Protein AF-A0A7C0X4L2-F1 (afdb_monomer_lite)

Structure (mmCIF, N/CA/C/O backbone):
data_AF-A0A7C0X4L2-F1
#
_entry.id   AF-A0A7C0X4L2-F1
#
loop_
_atom_site.group_PDB
_atom_site.id
_atom_site.type_symbol
_atom_site.label_atom_id
_atom_site.label_alt_id
_atom_site.label_comp_id
_atom_site.label_asym_id
_atom_site.label_entity_id
_atom_site.label_seq_id
_atom_site.pdbx_PDB_ins_code
_atom_site.Cartn_x
_atom_site.Cartn_y
_atom_site.Cartn_z
_atom_site.occupancy
_atom_site.B_iso_or_equiv
_atom_site.auth_seq_id
_atom_site.auth_comp_id
_atom_site.auth_asym_id
_atom_site.auth_atom_id
_atom_site.pdbx_PDB_model_num
ATOM 1 N N . MET A 1 1 ? -6.624 -17.352 -19.874 1.00 39.72 1 MET A N 1
ATOM 2 C CA . MET A 1 1 ? -7.791 -17.000 -19.023 1.00 39.72 1 MET A CA 1
ATOM 3 C C . MET A 1 1 ? -7.583 -15.573 -18.518 1.00 39.72 1 MET A C 1
ATOM 5 O O . MET A 1 1 ? -6.538 -15.327 -17.936 1.00 39.72 1 MET A O 1
ATOM 9 N N . ASN A 1 2 ? -8.514 -14.646 -18.787 1.00 32.06 2 ASN A N 1
ATOM 10 C CA . ASN A 1 2 ? -8.348 -13.187 -18.618 1.00 32.06 2 ASN A CA 1
ATOM 11 C C . ASN A 1 2 ? -7.671 -12.815 -17.264 1.00 32.06 2 ASN A C 1
ATOM 13 O O . ASN A 1 2 ? -8.176 -13.264 -16.224 1.00 32.06 2 ASN A O 1
ATOM 17 N N . PRO A 1 3 ? -6.542 -12.073 -17.237 1.00 41.44 3 PRO A N 1
ATOM 18 C CA . PRO A 1 3 ? -5.845 -11.676 -16.001 1.00 41.44 3 PRO A CA 1
ATOM 19 C C . PRO A 1 3 ? -6.775 -10.971 -15.001 1.00 41.44 3 PRO A C 1
ATOM 21 O O . PRO A 1 3 ? -6.679 -11.208 -13.799 1.00 41.44 3 PRO A O 1
ATOM 24 N N . ALA A 1 4 ? -7.806 -10.282 -15.499 1.00 46.62 4 ALA A N 1
ATOM 25 C CA . ALA A 1 4 ? -8.866 -9.675 -14.696 1.00 46.62 4 ALA A CA 1
ATOM 26 C C . ALA A 1 4 ? -9.674 -10.661 -13.822 1.00 46.62 4 ALA A C 1
ATOM 28 O O . ALA A 1 4 ? -10.369 -10.241 -12.903 1.00 46.62 4 ALA A O 1
ATOM 29 N N . ARG A 1 5 ? -9.677 -11.976 -14.097 1.00 46.25 5 ARG A N 1
ATOM 30 C CA . ARG A 1 5 ? -10.345 -12.960 -13.212 1.00 46.25 5 ARG A CA 1
ATOM 31 C C . ARG A 1 5 ? -9.526 -13.293 -11.963 1.00 46.25 5 ARG A C 1
ATOM 33 O O . ARG A 1 5 ? -10.139 -13.577 -10.948 1.00 46.25 5 ARG A O 1
ATOM 40 N N . GLY A 1 6 ? -8.193 -13.272 -12.036 1.00 54.03 6 GLY A N 1
ATOM 41 C CA . GLY A 1 6 ? -7.340 -13.575 -10.878 1.00 54.03 6 GLY A CA 1
ATOM 42 C C . GLY A 1 6 ? -7.421 -12.474 -9.823 1.00 54.03 6 GLY A C 1
ATOM 43 O O . GLY A 1 6 ? -7.708 -12.758 -8.667 1.00 54.03 6 GLY A O 1
ATOM 44 N N . VAL A 1 7 ? -7.301 -11.221 -10.271 1.00 59.66 7 VAL A N 1
ATOM 45 C CA . VAL A 1 7 ? -7.422 -10.017 -9.431 1.00 59.66 7 VAL A CA 1
ATOM 46 C C . VAL A 1 7 ? -8.759 -9.989 -8.679 1.00 59.66 7 VAL A C 1
ATOM 48 O O . VAL A 1 7 ? -8.774 -9.865 -7.463 1.00 59.66 7 VAL A O 1
ATOM 51 N N . ARG A 1 8 ? -9.876 -10.253 -9.372 1.00 64.38 8 ARG A N 1
ATOM 52 C CA . ARG A 1 8 ? -11.216 -10.280 -8.754 1.00 64.38 8 ARG A CA 1
ATOM 53 C C . ARG A 1 8 ? -11.394 -11.341 -7.666 1.00 64.38 8 ARG A C 1
ATOM 55 O O . ARG A 1 8 ? -12.183 -11.132 -6.754 1.00 64.38 8 ARG A O 1
ATOM 62 N N . ILE A 1 9 ? -10.722 -12.489 -7.775 1.00 72.69 9 ILE A N 1
ATOM 63 C CA . ILE A 1 9 ? -10.813 -13.544 -6.754 1.00 72.69 9 ILE A CA 1
ATOM 64 C C . ILE A 1 9 ? -10.063 -13.110 -5.495 1.00 72.69 9 ILE A C 1
ATOM 66 O O . ILE A 1 9 ? -10.590 -13.275 -4.402 1.00 72.69 9 ILE A O 1
ATOM 70 N N . ILE A 1 10 ? -8.874 -12.523 -5.649 1.00 68.50 10 ILE A N 1
ATOM 71 C CA . ILE A 1 10 ? -8.078 -12.009 -4.527 1.00 68.50 10 ILE A CA 1
ATOM 72 C C . ILE A 1 10 ? -8.841 -10.882 -3.820 1.00 68.50 10 ILE A C 1
ATOM 74 O O . ILE A 1 10 ? -9.050 -10.951 -2.613 1.00 68.50 10 ILE A O 1
ATOM 78 N N . GLU A 1 11 ? -9.366 -9.914 -4.574 1.00 69.44 11 GLU A N 1
ATOM 79 C CA . GLU A 1 11 ? -10.202 -8.831 -4.035 1.00 69.44 11 GLU A CA 1
ATOM 80 C C . GLU A 1 11 ? -11.444 -9.365 -3.300 1.00 69.44 11 GLU A C 1
ATOM 82 O O . GLU A 1 11 ? -11.809 -8.858 -2.241 1.00 69.44 11 GLU A O 1
ATOM 87 N N . PHE A 1 12 ? -12.079 -10.420 -3.823 1.00 78.38 12 PHE A N 1
ATOM 88 C CA . PHE A 1 12 ? -13.222 -11.062 -3.171 1.00 78.38 12 PHE A CA 1
ATOM 89 C C . PHE A 1 12 ? -12.837 -11.767 -1.864 1.00 78.38 12 PHE A C 1
ATOM 91 O O . PHE A 1 12 ? -13.580 -11.686 -0.885 1.00 78.38 12 PHE A O 1
ATOM 98 N N . VAL A 1 13 ? -11.685 -12.442 -1.827 1.00 77.56 13 VAL A N 1
ATOM 99 C CA . VAL A 1 13 ? -11.173 -13.082 -0.606 1.00 77.56 13 VAL A CA 1
ATOM 100 C C . VAL A 1 13 ? -10.874 -12.027 0.458 1.00 77.56 13 VAL A C 1
ATOM 102 O O . VAL A 1 13 ? -11.359 -12.181 1.579 1.00 77.56 13 VAL A O 1
ATOM 105 N N . HIS A 1 14 ? -10.190 -10.932 0.105 1.00 73.38 14 HIS A N 1
ATOM 106 C CA . HIS A 1 14 ? -9.964 -9.801 1.015 1.00 73.38 14 HIS A CA 1
ATOM 107 C C . HIS A 1 14 ? -11.285 -9.240 1.546 1.00 73.38 14 HIS A C 1
ATOM 109 O O . HIS A 1 14 ? -11.470 -9.133 2.759 1.00 73.38 14 HIS A O 1
ATOM 115 N N . LEU A 1 15 ? -12.247 -8.966 0.656 1.00 83.38 15 LEU A N 1
ATOM 116 C CA . LEU A 1 15 ? -13.572 -8.474 1.031 1.00 83.38 15 LEU A CA 1
ATOM 117 C C . LEU A 1 15 ? -14.252 -9.400 2.048 1.00 83.38 15 LEU A C 1
ATOM 119 O O . LEU A 1 15 ? -14.734 -8.939 3.083 1.00 83.38 15 LEU A O 1
ATOM 123 N N . PHE A 1 16 ? -14.296 -10.703 1.770 1.00 87.94 16 PHE A N 1
ATOM 124 C CA . PHE A 1 16 ? -14.975 -11.674 2.623 1.00 87.94 16 PHE A CA 1
ATOM 125 C C . PHE A 1 16 ? -14.271 -11.852 3.974 1.00 87.94 16 PHE A C 1
ATOM 127 O O . PHE A 1 16 ? -14.910 -11.767 5.026 1.00 87.94 16 PHE A O 1
ATOM 134 N N . GLN A 1 17 ? -12.953 -12.057 3.954 1.00 88.12 17 GLN A N 1
ATOM 135 C CA . GLN A 1 17 ? -12.145 -12.292 5.146 1.00 88.12 17 GLN A CA 1
ATOM 136 C C . GLN A 1 17 ? -12.178 -11.085 6.086 1.00 88.12 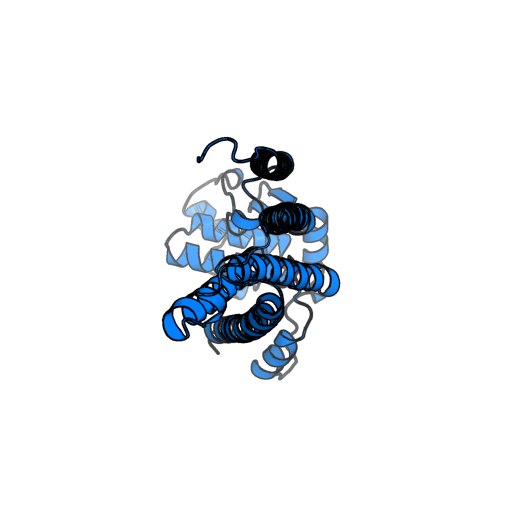17 GLN A C 1
ATOM 138 O O . GLN A 1 17 ? -12.509 -11.236 7.264 1.00 88.12 17 GLN A O 1
ATOM 143 N N . PHE A 1 18 ? -11.913 -9.879 5.577 1.00 89.69 18 PHE A N 1
ATOM 144 C CA . PHE A 1 18 ? -11.910 -8.677 6.409 1.00 89.69 18 PHE A CA 1
ATOM 145 C C . PHE A 1 18 ? -13.303 -8.303 6.898 1.00 89.69 18 PHE A C 1
ATOM 147 O O . PHE A 1 18 ? -13.428 -7.822 8.024 1.00 89.69 18 PHE A O 1
ATOM 154 N N . THR A 1 19 ? -14.361 -8.596 6.137 1.00 92.06 19 THR A N 1
ATOM 155 C CA . THR A 1 19 ? -15.735 -8.462 6.642 1.00 92.06 19 THR A CA 1
ATOM 156 C C . THR A 1 19 ? -15.952 -9.372 7.850 1.00 92.06 19 THR A C 1
ATOM 158 O O . THR A 1 19 ? -16.370 -8.896 8.905 1.00 92.06 19 THR A O 1
ATOM 161 N N . LEU A 1 20 ? -15.625 -10.665 7.741 1.00 94.06 20 LEU A N 1
ATOM 162 C CA . LEU A 1 20 ? -15.833 -11.627 8.825 1.00 94.06 20 LEU A CA 1
ATOM 163 C C . LEU A 1 20 ? -15.038 -11.254 10.084 1.00 94.06 20 LEU A C 1
ATOM 165 O O . LEU A 1 20 ? -15.598 -11.231 11.181 1.00 94.06 20 LEU A O 1
ATOM 169 N N . ILE A 1 21 ? -13.757 -10.909 9.928 1.00 94.31 21 ILE A N 1
ATOM 170 C CA . ILE A 1 21 ? -12.906 -10.490 11.049 1.00 94.31 21 ILE A CA 1
ATOM 171 C C . ILE A 1 21 ? -13.455 -9.203 11.675 1.00 94.31 21 ILE A C 1
ATOM 173 O O . ILE A 1 21 ? -13.559 -9.126 12.897 1.00 94.31 21 ILE A O 1
ATOM 177 N N . THR A 1 22 ? -13.902 -8.234 10.868 1.00 95.19 22 THR A N 1
ATOM 178 C CA . THR A 1 22 ? -14.515 -6.995 11.375 1.00 95.19 22 THR A CA 1
ATOM 179 C C . THR A 1 22 ? -15.738 -7.283 12.243 1.00 95.19 22 THR A C 1
ATOM 181 O O . THR A 1 22 ? -15.896 -6.672 13.299 1.00 95.19 22 THR A O 1
ATOM 184 N N . LEU A 1 23 ? -16.590 -8.236 11.851 1.00 93.81 23 LEU A N 1
ATOM 185 C CA . LEU A 1 23 ? -17.755 -8.633 12.647 1.00 93.81 23 LEU A CA 1
ATOM 186 C C . LEU A 1 23 ? -17.351 -9.275 13.981 1.00 93.81 23 LEU A C 1
ATOM 188 O O . LEU A 1 23 ? -17.951 -8.973 15.015 1.00 93.81 23 LEU A O 1
ATOM 192 N N . VAL A 1 24 ? -16.322 -10.128 13.976 1.00 94.88 24 VAL A N 1
ATOM 193 C CA . VAL A 1 24 ? -15.780 -10.751 15.195 1.00 94.88 24 VAL A CA 1
ATOM 194 C C . VAL A 1 24 ? -15.178 -9.696 16.123 1.00 94.88 24 VAL A C 1
ATOM 196 O O . VAL A 1 24 ? -15.496 -9.680 17.313 1.00 94.88 24 VAL A O 1
ATOM 199 N N . VAL A 1 25 ? -14.373 -8.775 15.586 1.00 95.06 25 VAL A N 1
ATOM 200 C CA . VAL A 1 25 ? -13.781 -7.663 16.342 1.00 95.06 25 VAL A CA 1
ATOM 201 C C . VAL A 1 25 ? -14.873 -6.776 16.921 1.00 95.06 25 VAL A C 1
ATOM 203 O O . VAL A 1 25 ? -14.858 -6.514 18.122 1.00 95.06 25 VAL A O 1
ATOM 206 N N . LEU A 1 26 ? -15.874 -6.388 16.125 1.00 93.69 26 LEU A N 1
ATOM 207 C CA . LEU A 1 26 ? -17.003 -5.603 16.616 1.00 93.69 26 LEU A CA 1
ATOM 208 C C . LEU A 1 26 ? -17.734 -6.330 17.737 1.00 93.69 26 LEU A C 1
ATOM 210 O O . LEU A 1 26 ? -18.057 -5.712 18.751 1.00 93.69 26 LEU A O 1
ATOM 214 N N . LYS A 1 27 ? -17.987 -7.634 17.592 1.00 91.88 27 LYS A N 1
ATOM 215 C CA . LYS A 1 27 ? -18.647 -8.427 18.629 1.00 91.88 27 LYS A CA 1
ATOM 216 C C . LYS A 1 27 ? -17.825 -8.458 19.915 1.00 91.88 27 LYS A C 1
ATOM 218 O O . LYS A 1 27 ? -18.403 -8.242 20.980 1.00 91.88 27 LYS A O 1
ATOM 223 N N . ALA A 1 28 ? -16.516 -8.686 19.813 1.00 92.81 28 ALA A N 1
ATOM 224 C CA . ALA A 1 28 ? -15.593 -8.716 20.942 1.00 92.81 28 ALA A CA 1
ATOM 225 C C . ALA A 1 28 ? -15.508 -7.351 21.636 1.00 92.81 28 ALA A C 1
ATOM 227 O O . ALA A 1 28 ? -15.779 -7.256 22.830 1.00 92.81 28 ALA A O 1
ATOM 228 N N . VAL A 1 29 ? -15.248 -6.273 20.895 1.00 91.81 29 VAL A N 1
ATOM 229 C CA . VAL A 1 29 ? -15.187 -4.901 21.423 1.00 91.81 29 VAL A CA 1
ATOM 230 C C . VAL A 1 29 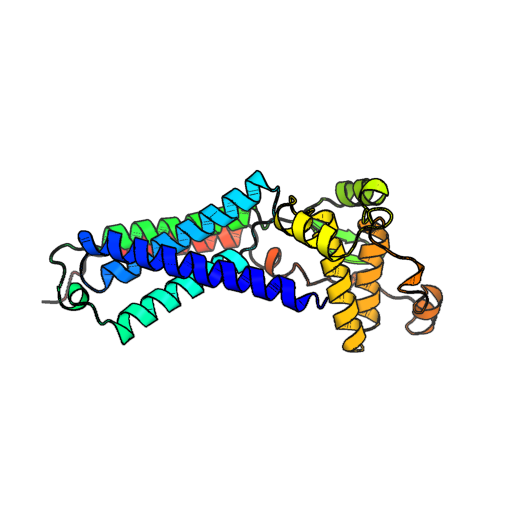? -16.519 -4.496 22.055 1.00 91.81 29 VAL A C 1
ATOM 232 O O . VAL A 1 29 ? -16.538 -3.918 23.141 1.00 91.81 29 VAL A O 1
ATOM 235 N N . SER A 1 30 ? -17.640 -4.867 21.432 1.00 89.38 30 SER A N 1
ATOM 236 C CA . SER A 1 30 ? -18.986 -4.555 21.924 1.00 89.38 30 SER A CA 1
ATOM 237 C C . SER A 1 30 ? -19.353 -5.262 23.230 1.00 89.38 30 SER A C 1
ATOM 239 O O . SER A 1 30 ? -20.387 -4.935 23.820 1.00 89.38 30 SER A O 1
ATOM 241 N N . THR A 1 31 ? -18.567 -6.239 23.701 1.00 87.31 31 THR A N 1
A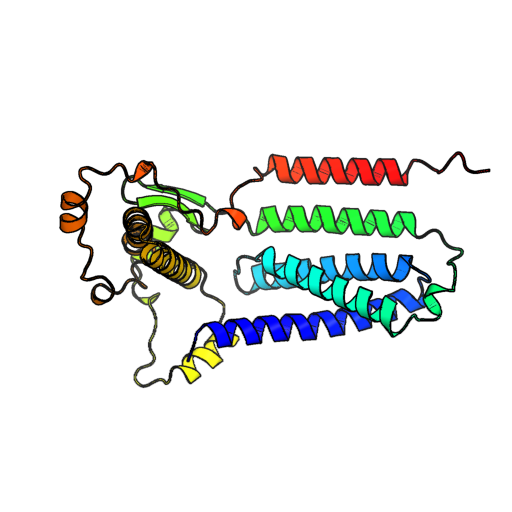TOM 242 C CA . THR A 1 31 ? -18.778 -6.841 25.028 1.00 87.31 31 THR A CA 1
ATOM 243 C C . THR A 1 31 ? -18.481 -5.832 26.137 1.00 87.31 31 THR A C 1
ATOM 245 O O . THR A 1 31 ? -19.343 -5.626 26.995 1.00 87.31 31 THR A O 1
ATOM 248 N N . SER A 1 32 ? -17.353 -5.125 26.031 1.00 86.19 32 SER A N 1
ATOM 249 C CA . SER A 1 32 ? -16.842 -4.186 27.040 1.00 86.19 32 SER A CA 1
ATOM 250 C C . SER A 1 32 ? -17.133 -2.717 26.719 1.00 86.19 32 SER A C 1
ATOM 252 O O . SER A 1 32 ? -17.384 -1.924 27.623 1.00 86.19 32 SER A O 1
ATOM 254 N N . ILE A 1 33 ? -17.135 -2.335 25.440 1.00 87.25 33 ILE A N 1
ATOM 255 C CA . ILE A 1 33 ? -17.349 -0.955 24.985 1.00 87.25 33 ILE A CA 1
ATOM 256 C C . ILE A 1 33 ? -18.739 -0.861 24.358 1.00 87.25 33 ILE A C 1
ATOM 258 O O . ILE A 1 33 ? -19.064 -1.604 23.438 1.00 87.25 33 ILE A O 1
ATOM 262 N N . LYS A 1 34 ? -19.585 0.048 24.849 1.00 85.19 34 LYS A N 1
ATOM 263 C CA . LYS A 1 34 ? -20.950 0.257 24.332 1.00 85.19 34 LYS A CA 1
ATOM 264 C C . LYS A 1 34 ? -21.052 1.549 23.522 1.00 85.19 34 LYS A C 1
ATOM 266 O O . LYS A 1 34 ? -20.199 2.433 23.621 1.00 85.19 34 LYS A O 1
ATOM 271 N N . GLY A 1 35 ? -22.113 1.662 22.733 1.00 84.56 35 GLY A N 1
ATOM 272 C CA . GLY A 1 35 ? -22.409 2.841 21.933 1.00 84.56 35 GLY A CA 1
ATOM 273 C C . GLY A 1 35 ? -21.495 3.009 20.711 1.00 84.56 35 GLY A C 1
ATOM 274 O O . GLY A 1 35 ? -20.799 2.069 20.311 1.00 84.56 35 GLY A O 1
ATOM 275 N N . PRO A 1 36 ? -21.463 4.218 20.121 1.00 85.06 36 PRO A N 1
ATOM 276 C CA . PRO A 1 36 ? -20.670 4.528 18.926 1.00 85.06 36 PRO A CA 1
ATOM 277 C C . PRO A 1 36 ? -19.161 4.291 19.085 1.00 85.06 36 PRO A C 1
ATOM 279 O O . PRO A 1 36 ? -18.479 3.978 18.112 1.00 85.06 36 PRO A O 1
ATOM 282 N N . SER A 1 37 ? -18.632 4.380 20.311 1.00 89.00 37 SER A N 1
ATOM 283 C CA . SER A 1 37 ? -17.214 4.126 20.592 1.00 89.00 37 SER A CA 1
ATOM 284 C C . SER A 1 37 ? -16.782 2.710 20.212 1.00 89.00 37 SER A C 1
ATOM 286 O O . SER A 1 37 ? -15.645 2.522 19.791 1.00 89.00 37 SER A O 1
ATOM 288 N N . SER A 1 38 ? -17.685 1.725 20.298 1.00 91.19 38 SER A N 1
ATOM 289 C CA . SER A 1 38 ? -17.388 0.344 19.897 1.00 91.19 38 SER A CA 1
ATOM 290 C C . SER A 1 38 ? -17.055 0.228 18.408 1.00 91.19 38 SER A C 1
ATOM 292 O O . SER A 1 38 ? -16.127 -0.489 18.046 1.00 91.19 38 SER A O 1
ATOM 294 N N . TYR A 1 39 ? -17.734 0.996 17.553 1.00 91.69 39 TYR A N 1
ATOM 295 C CA . TYR A 1 39 ? -17.496 1.024 16.110 1.00 91.69 39 TYR A CA 1
ATOM 296 C C . TYR A 1 39 ? -16.162 1.690 15.788 1.00 91.69 39 TYR A C 1
ATOM 298 O O . TYR A 1 39 ? -15.374 1.137 15.029 1.00 91.69 39 TYR A O 1
ATOM 306 N N . MET A 1 40 ? -15.878 2.836 16.414 1.00 92.31 40 MET A N 1
ATOM 307 C CA . MET A 1 40 ? -14.614 3.547 16.208 1.00 92.31 40 MET A CA 1
ATOM 308 C C . MET A 1 40 ? -13.412 2.703 16.650 1.00 92.31 40 MET A C 1
ATOM 310 O O . MET A 1 40 ? -12.447 2.564 15.906 1.00 92.31 40 MET A O 1
ATOM 314 N N . VAL A 1 41 ? -13.481 2.090 17.837 1.00 93.50 41 VAL A N 1
ATOM 315 C CA . VAL A 1 41 ? -12.417 1.201 18.325 1.00 93.50 41 VAL A CA 1
ATOM 316 C C . VAL A 1 41 ? -12.254 -0.007 17.402 1.00 93.50 41 VAL A C 1
ATOM 318 O O . VAL A 1 41 ? -11.129 -0.335 17.041 1.00 93.50 41 VAL A O 1
ATOM 321 N N . SER A 1 42 ? -13.354 -0.628 16.965 1.00 95.12 42 SER A N 1
ATOM 322 C CA . SER A 1 42 ? -13.296 -1.771 16.041 1.00 95.12 42 SER A CA 1
ATOM 323 C C . SER A 1 42 ? -12.655 -1.396 14.709 1.00 95.12 42 SER A C 1
ATOM 325 O O . SER A 1 42 ? -11.824 -2.143 14.206 1.00 95.12 42 SER A O 1
ATOM 327 N N . PHE A 1 43 ? -12.983 -0.223 14.165 1.00 95.62 43 PHE A N 1
ATOM 328 C CA . PHE A 1 43 ? -12.372 0.288 12.943 1.00 95.62 43 PHE A CA 1
ATOM 329 C C . PHE A 1 43 ? -10.859 0.493 13.097 1.00 95.62 43 PHE A C 1
ATOM 331 O O . PHE A 1 43 ? -10.089 0.009 12.272 1.00 95.62 43 PHE A O 1
ATOM 338 N N . LEU A 1 44 ? -10.424 1.160 14.172 1.00 95.19 44 LEU A N 1
ATOM 339 C CA . LEU A 1 44 ? -9.000 1.403 14.430 1.00 95.19 44 LEU A CA 1
ATOM 340 C C . LEU A 1 44 ? -8.226 0.094 14.629 1.00 95.19 44 LEU A C 1
ATOM 342 O O . LEU A 1 44 ? -7.126 -0.054 14.104 1.00 95.19 44 LEU A O 1
ATOM 346 N N . VAL A 1 45 ? -8.810 -0.878 15.337 1.00 95.56 45 VAL A N 1
ATOM 347 C CA . VAL A 1 45 ? -8.225 -2.219 15.484 1.00 95.56 45 VAL A CA 1
ATOM 348 C C . VAL A 1 45 ? -8.118 -2.915 14.129 1.00 95.56 45 VAL A C 1
ATOM 350 O O . VAL A 1 45 ? -7.060 -3.450 13.818 1.00 95.56 45 VAL A O 1
ATOM 353 N N . MET A 1 46 ? -9.161 -2.872 13.297 1.00 95.50 46 MET A N 1
ATOM 354 C CA . MET A 1 46 ? -9.120 -3.479 11.962 1.00 95.50 46 MET A CA 1
ATOM 355 C C . MET A 1 46 ? -8.076 -2.835 11.050 1.00 95.50 46 MET A C 1
ATOM 357 O O . MET A 1 46 ? -7.418 -3.544 10.295 1.00 95.50 46 MET A O 1
ATOM 361 N N . TRP A 1 47 ? -7.860 -1.523 11.158 1.00 94.06 47 TRP A N 1
ATOM 362 C CA . TRP A 1 47 ? -6.773 -0.853 10.445 1.00 94.06 47 TRP A CA 1
ATOM 363 C C . TRP A 1 47 ? -5.404 -1.390 10.879 1.00 94.06 47 TRP A C 1
ATOM 365 O O . TRP A 1 47 ? -4.554 -1.676 10.038 1.00 94.06 47 TRP A O 1
ATOM 375 N N . LEU A 1 48 ? -5.183 -1.562 12.187 1.00 93.88 48 LEU A N 1
ATOM 376 C CA . LEU A 1 48 ? -3.944 -2.147 12.711 1.00 93.88 48 LEU A CA 1
ATOM 377 C C . LEU A 1 48 ? -3.763 -3.604 12.276 1.00 93.88 48 LEU A C 1
ATOM 379 O O . LEU A 1 48 ? -2.641 -4.002 11.980 1.00 93.88 48 LEU A O 1
ATOM 383 N N . VAL A 1 49 ? -4.848 -4.381 12.209 1.00 93.19 49 VAL A N 1
ATOM 384 C CA . VAL A 1 49 ? -4.824 -5.754 11.688 1.00 93.19 49 VAL A CA 1
ATOM 385 C C . VAL A 1 49 ? -4.423 -5.763 10.213 1.00 93.19 49 VAL A C 1
ATOM 387 O O . VAL A 1 49 ? -3.531 -6.524 9.864 1.00 93.19 49 VAL A O 1
ATOM 390 N N . GLY A 1 50 ? -4.997 -4.892 9.375 1.00 90.50 50 GLY A N 1
ATOM 391 C CA . GLY A 1 50 ? -4.613 -4.774 7.960 1.00 90.50 50 GLY A CA 1
ATOM 392 C C . GLY A 1 50 ? -3.156 -4.336 7.773 1.00 90.50 50 GLY A C 1
ATOM 393 O O . GLY A 1 50 ? -2.421 -4.932 6.995 1.00 90.50 50 GLY A O 1
ATOM 394 N N . LEU A 1 51 ? -2.688 -3.354 8.558 1.00 89.44 51 LEU A N 1
ATOM 395 C CA . LEU A 1 51 ? -1.268 -2.974 8.585 1.00 89.44 51 LEU A CA 1
ATOM 396 C C . LEU A 1 51 ? -0.368 -4.146 8.988 1.00 89.44 51 LEU A C 1
ATOM 398 O O . LEU A 1 51 ? 0.699 -4.325 8.410 1.00 89.44 51 LEU A O 1
ATOM 402 N N . GLY A 1 52 ? -0.771 -4.902 10.010 1.00 89.25 52 GLY A N 1
ATOM 403 C CA . GLY A 1 52 ? -0.019 -6.041 10.521 1.00 89.25 52 GLY A CA 1
ATOM 404 C C . GLY A 1 52 ? 0.051 -7.183 9.516 1.00 89.25 52 GLY A C 1
ATOM 405 O O . GLY A 1 52 ? 1.138 -7.704 9.286 1.00 89.25 52 GLY A O 1
ATOM 406 N N . ASP A 1 53 ? -1.075 -7.536 8.897 1.00 86.88 53 ASP A N 1
ATOM 407 C CA . ASP A 1 53 ? -1.145 -8.580 7.875 1.00 86.88 53 ASP A CA 1
ATOM 408 C C . ASP A 1 53 ? -0.243 -8.231 6.689 1.00 86.88 53 ASP A C 1
ATOM 410 O O . ASP A 1 53 ? 0.666 -8.992 6.360 1.00 86.88 53 ASP A O 1
ATOM 414 N N . GLU A 1 54 ? -0.376 -7.019 6.144 1.00 83.62 54 GLU A N 1
ATOM 415 C CA . GLU A 1 54 ? 0.446 -6.583 5.017 1.00 83.62 54 GLU A CA 1
ATOM 416 C C . GLU A 1 54 ? 1.929 -6.434 5.400 1.00 83.62 54 GLU A C 1
ATOM 418 O O . GLU A 1 54 ? 2.813 -6.737 4.602 1.00 83.62 54 GLU A O 1
ATOM 423 N N . ALA A 1 55 ? 2.248 -6.020 6.633 1.00 83.38 55 ALA A N 1
ATOM 424 C CA . ALA A 1 55 ? 3.632 -5.975 7.108 1.00 83.38 55 ALA A CA 1
ATOM 425 C C . ALA A 1 55 ? 4.235 -7.379 7.231 1.00 83.38 55 ALA A C 1
ATOM 427 O O . ALA A 1 55 ? 5.384 -7.590 6.845 1.00 83.38 55 ALA A O 1
ATOM 428 N N . VAL A 1 56 ? 3.475 -8.347 7.752 1.00 82.75 56 VAL A N 1
ATOM 429 C CA . VAL A 1 56 ? 3.900 -9.748 7.859 1.00 82.75 56 VAL A CA 1
ATOM 430 C C . VAL A 1 56 ? 4.092 -10.346 6.470 1.00 82.75 56 VAL A C 1
ATOM 432 O O . VAL A 1 56 ? 5.128 -10.965 6.226 1.00 82.75 56 VAL A O 1
ATOM 435 N N . GLN A 1 57 ? 3.164 -10.106 5.541 1.00 73.00 57 GLN A N 1
ATOM 436 C CA . GLN A 1 57 ? 3.328 -10.483 4.137 1.00 73.00 57 GLN A CA 1
ATOM 437 C C . GLN A 1 57 ? 4.575 -9.821 3.533 1.00 73.00 57 GLN A C 1
ATOM 439 O O . GLN A 1 57 ? 5.394 -10.497 2.907 1.00 73.00 57 GLN A O 1
ATOM 444 N N . GLY A 1 58 ? 4.786 -8.532 3.807 1.00 69.62 58 GLY A N 1
ATOM 445 C CA . GLY A 1 58 ? 5.971 -7.775 3.419 1.00 69.62 58 GLY A CA 1
ATOM 446 C C . GLY A 1 58 ? 7.279 -8.410 3.893 1.00 69.62 58 GLY A C 1
ATOM 447 O O . GLY A 1 58 ? 8.205 -8.611 3.107 1.00 69.62 58 GLY A O 1
ATOM 448 N N . TYR A 1 59 ? 7.357 -8.787 5.170 1.00 71.00 59 TYR A N 1
ATOM 449 C CA . TYR A 1 59 ? 8.554 -9.394 5.754 1.00 71.00 59 TYR A CA 1
ATOM 450 C C . TYR A 1 59 ? 8.775 -10.845 5.310 1.00 71.00 59 TYR A C 1
ATOM 452 O O . TYR A 1 59 ? 9.896 -11.203 4.944 1.00 71.00 59 TYR A O 1
ATOM 460 N N . ILE A 1 60 ? 7.737 -11.686 5.347 1.00 66.25 60 ILE A N 1
ATOM 461 C CA . ILE A 1 60 ? 7.854 -13.129 5.086 1.00 66.25 60 ILE A CA 1
ATOM 462 C C . ILE A 1 60 ? 8.031 -13.401 3.594 1.00 66.25 60 ILE A C 1
ATOM 464 O O . ILE A 1 60 ? 8.923 -14.158 3.211 1.00 66.25 60 ILE A O 1
ATOM 468 N N . ALA A 1 61 ? 7.220 -12.774 2.743 1.00 58.12 61 ALA A N 1
ATOM 469 C CA . ALA A 1 61 ? 7.271 -13.005 1.304 1.00 58.12 61 ALA A CA 1
ATOM 470 C C . ALA A 1 61 ? 8.284 -12.094 0.587 1.00 58.12 61 ALA A C 1
ATOM 472 O O . ALA A 1 61 ? 8.385 -12.151 -0.634 1.00 58.12 61 ALA A O 1
ATOM 473 N N . ARG A 1 62 ? 9.048 -11.265 1.328 1.00 56.25 62 ARG A N 1
ATOM 474 C CA . ARG A 1 62 ? 9.850 -10.154 0.774 1.00 56.25 62 ARG A CA 1
ATOM 475 C C . ARG A 1 62 ? 9.008 -9.288 -0.170 1.00 56.25 62 ARG A C 1
ATOM 477 O O . ARG A 1 62 ? 9.484 -8.870 -1.226 1.00 56.25 62 ARG A O 1
ATOM 484 N N . ARG A 1 63 ? 7.753 -9.061 0.239 1.00 59.91 63 ARG A N 1
ATOM 485 C CA . ARG A 1 63 ? 6.737 -8.322 -0.501 1.00 59.91 63 ARG A CA 1
ATOM 486 C C . ARG A 1 63 ? 6.911 -6.822 -0.322 1.00 59.91 63 ARG A C 1
ATOM 488 O O . ARG A 1 63 ? 7.257 -6.366 0.767 1.00 59.91 63 ARG A O 1
ATOM 495 N N . VAL A 1 64 ? 6.638 -6.032 -1.358 1.00 56.78 64 VAL A N 1
ATOM 496 C CA . VAL A 1 64 ? 6.248 -4.637 -1.112 1.00 56.78 64 VAL A CA 1
ATOM 497 C C . VAL A 1 64 ? 4.886 -4.711 -0.502 1.00 56.78 64 VAL A C 1
ATOM 499 O O . VAL A 1 64 ? 3.927 -5.007 -1.210 1.00 56.78 64 VAL A O 1
ATOM 502 N N . GLY A 1 65 ? 4.824 -4.459 0.800 1.00 58.03 65 GLY A N 1
ATOM 503 C CA . GLY A 1 65 ? 3.545 -4.192 1.413 1.00 58.03 65 GLY A CA 1
ATOM 504 C C . GLY A 1 65 ? 2.883 -3.072 0.612 1.00 58.03 65 GLY A C 1
ATOM 505 O O . GLY A 1 65 ? 3.474 -2.001 0.523 1.00 58.03 65 GLY A O 1
ATOM 506 N N . GLU A 1 66 ? 1.744 -3.299 -0.038 1.00 67.88 66 GLU A N 1
ATOM 507 C CA . GLU A 1 66 ? 1.087 -2.290 -0.865 1.00 67.88 66 GLU A CA 1
ATOM 508 C C . GLU A 1 66 ? 0.113 -1.507 0.021 1.00 67.88 66 GLU A C 1
ATOM 510 O O . GLU A 1 66 ? -0.867 -2.047 0.525 1.00 67.88 66 GLU A O 1
ATOM 515 N N . ILE A 1 67 ? 0.328 -0.197 0.209 1.00 73.38 67 ILE A N 1
ATOM 516 C CA . ILE A 1 67 ? -0.573 0.622 1.049 1.00 73.38 67 ILE A CA 1
ATOM 517 C C . ILE A 1 67 ? -2.016 0.614 0.522 1.00 73.38 67 ILE A C 1
ATOM 519 O O . ILE A 1 67 ? -2.966 0.868 1.264 1.00 73.38 67 ILE A O 1
ATOM 523 N N . ARG A 1 68 ? -2.195 0.307 -0.769 1.00 71.81 68 ARG A N 1
ATOM 524 C CA . ARG A 1 68 ? -3.506 0.099 -1.380 1.00 71.81 68 ARG A CA 1
ATOM 525 C C . ARG A 1 68 ? -4.258 -1.062 -0.732 1.00 71.81 68 ARG A C 1
ATOM 527 O O . ARG A 1 68 ? -5.473 -0.942 -0.591 1.00 71.81 68 ARG A O 1
ATOM 534 N N . ASP A 1 69 ? -3.570 -2.124 -0.337 1.00 75.25 69 ASP A N 1
ATOM 535 C CA . ASP A 1 69 ? -4.186 -3.327 0.221 1.00 75.25 69 ASP A CA 1
ATOM 536 C C . ASP A 1 69 ? -4.654 -3.022 1.651 1.00 75.25 69 ASP A C 1
ATOM 538 O O . ASP A 1 69 ? -5.851 -3.099 1.920 1.00 75.25 69 ASP A O 1
ATOM 542 N N . VAL A 1 70 ? -3.793 -2.414 2.480 1.00 83.75 70 VAL A N 1
ATOM 543 C CA . VAL A 1 70 ? -4.169 -1.864 3.804 1.00 83.75 70 VAL A CA 1
ATOM 544 C C . VAL A 1 70 ? -5.362 -0.901 3.708 1.00 83.75 70 VAL A C 1
ATOM 546 O O . VAL A 1 70 ? -6.287 -0.937 4.522 1.00 83.75 70 VAL A O 1
ATOM 549 N N . ARG A 1 71 ? -5.370 -0.016 2.700 1.00 83.25 71 ARG A N 1
ATOM 550 C CA . ARG A 1 71 ? -6.491 0.906 2.457 1.00 83.25 71 ARG A CA 1
ATOM 551 C C . ARG A 1 71 ? -7.767 0.151 2.088 1.00 83.25 71 ARG A C 1
ATOM 553 O O . ARG A 1 71 ? -8.846 0.552 2.514 1.00 83.25 71 ARG A O 1
ATOM 560 N N . THR A 1 72 ? -7.657 -0.891 1.273 1.00 81.00 72 THR A N 1
ATOM 561 C CA . THR A 1 72 ? -8.796 -1.715 0.856 1.00 81.00 72 THR A CA 1
ATOM 562 C C . THR A 1 72 ? -9.386 -2.429 2.064 1.00 81.00 72 THR A C 1
ATOM 564 O O . THR A 1 72 ? -10.589 -2.322 2.289 1.00 81.00 72 THR A O 1
ATOM 567 N N . ASP A 1 73 ? -8.549 -3.023 2.909 1.00 87.56 73 ASP A N 1
ATOM 568 C CA . ASP A 1 73 ? -8.957 -3.672 4.155 1.00 87.56 73 ASP A CA 1
ATOM 569 C C . ASP A 1 73 ? -9.669 -2.697 5.105 1.00 87.56 73 ASP A C 1
ATOM 571 O O . ASP A 1 73 ? -10.733 -3.003 5.650 1.00 87.56 73 ASP A O 1
ATOM 575 N N . ALA A 1 74 ? -9.141 -1.475 5.248 1.00 88.81 74 ALA A N 1
ATOM 576 C CA . ALA A 1 74 ? -9.776 -0.424 6.039 1.00 88.81 74 ALA A CA 1
ATOM 577 C C . ALA A 1 74 ? -11.143 -0.003 5.466 1.00 88.81 74 ALA A C 1
ATOM 579 O O . ALA A 1 74 ? -12.103 0.169 6.219 1.00 88.81 74 ALA A O 1
ATOM 580 N N . ILE A 1 75 ? -11.265 0.138 4.141 1.00 88.69 75 ILE A N 1
ATOM 581 C CA . ILE A 1 75 ? -12.544 0.446 3.480 1.00 88.69 75 ILE A CA 1
ATOM 582 C C . ILE A 1 75 ? -13.548 -0.687 3.711 1.00 88.69 75 ILE A C 1
ATOM 584 O O . ILE A 1 75 ? -14.696 -0.416 4.063 1.00 88.69 75 ILE A O 1
ATOM 588 N N . VAL A 1 76 ? -13.126 -1.944 3.562 1.00 90.88 76 VAL A N 1
ATOM 589 C CA . VAL A 1 76 ? -13.969 -3.120 3.816 1.00 90.88 76 VAL A CA 1
ATOM 590 C C . VAL A 1 76 ? -14.456 -3.132 5.264 1.00 90.88 76 VAL A C 1
ATOM 592 O O . VAL A 1 76 ? -15.653 -3.297 5.502 1.00 90.88 76 VAL A O 1
ATOM 595 N N . ALA A 1 77 ? -13.569 -2.875 6.228 1.00 92.19 77 ALA A N 1
ATOM 596 C CA . ALA A 1 77 ? -13.941 -2.779 7.634 1.00 92.19 77 ALA A CA 1
ATOM 597 C C . ALA A 1 77 ? -14.956 -1.650 7.883 1.00 92.19 77 ALA A C 1
ATOM 599 O O . ALA A 1 77 ? -15.975 -1.867 8.540 1.00 92.19 77 ALA A O 1
ATOM 600 N N . ALA A 1 78 ? -14.737 -0.458 7.318 1.00 92.81 78 ALA A N 1
ATOM 601 C CA . ALA A 1 78 ? -15.681 0.653 7.430 1.00 92.81 78 ALA A CA 1
ATOM 602 C C . ALA A 1 78 ? -17.058 0.298 6.849 1.00 92.81 78 ALA A C 1
ATOM 604 O O . ALA A 1 78 ? -18.078 0.540 7.493 1.00 92.81 78 ALA A O 1
ATOM 605 N N . LEU A 1 79 ? -17.097 -0.311 5.661 1.00 92.88 79 LEU A N 1
ATOM 606 C CA . LEU A 1 79 ? -18.340 -0.724 5.011 1.00 92.88 79 LEU A CA 1
ATOM 607 C C . LEU A 1 79 ? -19.082 -1.780 5.832 1.00 92.88 79 LEU A C 1
ATOM 609 O O . LEU A 1 79 ? -20.282 -1.630 6.059 1.00 92.88 79 LEU A O 1
ATOM 613 N N . ALA A 1 80 ? -18.384 -2.800 6.336 1.00 91.75 80 ALA A N 1
ATOM 614 C CA . ALA A 1 80 ? -18.978 -3.818 7.197 1.00 91.75 80 ALA A CA 1
ATOM 615 C C . ALA A 1 80 ? -19.600 -3.190 8.457 1.00 91.75 80 ALA A C 1
ATOM 617 O O . ALA A 1 80 ? -20.743 -3.488 8.803 1.00 91.75 80 ALA A O 1
ATOM 618 N N . LEU A 1 81 ? -18.890 -2.263 9.104 1.00 92.25 81 LEU A N 1
ATOM 619 C CA . LEU A 1 81 ? -19.384 -1.532 10.271 1.00 92.25 81 LEU A CA 1
ATOM 620 C C . LEU A 1 81 ? -20.606 -0.658 9.946 1.00 92.25 81 LEU A C 1
ATOM 622 O O . LEU A 1 81 ? -21.571 -0.661 10.710 1.00 92.25 81 LEU A O 1
ATOM 626 N N . ILE A 1 82 ? -20.602 0.052 8.814 1.00 90.81 82 ILE A N 1
ATOM 627 C CA . ILE A 1 82 ? -21.743 0.862 8.355 1.00 90.81 82 ILE A CA 1
ATOM 628 C C . ILE A 1 82 ? -22.961 -0.025 8.086 1.00 90.81 82 ILE A C 1
ATOM 630 O O . ILE A 1 82 ? -24.064 0.305 8.520 1.00 90.81 82 ILE A O 1
ATOM 634 N N . VAL A 1 83 ? -22.778 -1.167 7.419 1.00 90.12 83 VAL A N 1
ATOM 635 C CA . VAL A 1 83 ? -23.862 -2.127 7.166 1.00 90.12 83 VAL A CA 1
ATOM 636 C C . VAL A 1 83 ? -24.435 -2.645 8.482 1.00 90.12 83 VAL A C 1
ATOM 638 O O . VAL A 1 83 ? -25.654 -2.666 8.646 1.00 90.12 83 VAL A O 1
ATOM 641 N N . VAL A 1 84 ? -23.588 -2.999 9.454 1.00 90.00 84 VAL A N 1
ATOM 642 C CA . VAL A 1 84 ? -24.065 -3.426 10.778 1.00 90.00 84 VAL A CA 1
ATOM 643 C C . VAL A 1 84 ? -24.859 -2.323 11.472 1.00 90.00 84 VAL A C 1
ATOM 645 O O . VAL A 1 84 ? -25.926 -2.587 12.030 1.00 90.00 84 VAL A O 1
ATOM 648 N N . TRP A 1 85 ? -24.368 -1.087 11.403 1.00 86.25 85 TRP A N 1
ATOM 649 C CA . TRP A 1 85 ? -25.029 0.070 11.991 1.00 86.25 85 TRP A CA 1
ATOM 650 C C . TRP A 1 85 ? -26.421 0.309 11.385 1.00 86.25 85 TRP A C 1
ATOM 652 O O . TRP A 1 85 ? -27.399 0.425 12.127 1.00 86.25 85 TRP A O 1
ATOM 662 N N . LEU A 1 86 ? -26.525 0.313 10.053 1.00 86.19 86 LEU A N 1
ATOM 663 C CA . LEU A 1 86 ? -27.763 0.614 9.331 1.00 86.19 86 LEU A CA 1
ATOM 664 C C . LEU A 1 86 ? -28.786 -0.527 9.378 1.00 86.19 86 LEU A C 1
ATOM 666 O O . LEU A 1 86 ? -29.971 -0.271 9.559 1.00 86.19 86 LEU A O 1
ATOM 670 N N . VAL A 1 87 ? -28.346 -1.776 9.206 1.00 85.62 87 VAL A N 1
ATOM 671 C CA . VAL A 1 87 ? -29.252 -2.923 9.028 1.00 85.62 87 VAL A CA 1
ATOM 672 C C . VAL A 1 87 ? -29.647 -3.542 10.360 1.00 85.62 87 VAL A C 1
ATOM 674 O O . VAL A 1 87 ? -30.809 -3.875 10.575 1.00 85.62 87 VAL A O 1
ATOM 677 N N . PHE A 1 88 ? -28.682 -3.712 11.262 1.00 77.88 88 PHE A N 1
ATOM 678 C CA . PHE A 1 88 ? -28.910 -4.465 12.492 1.00 77.88 88 PHE A CA 1
ATOM 679 C C . PHE A 1 88 ? -29.183 -3.569 13.696 1.00 77.88 88 PHE A C 1
ATOM 681 O O . PHE A 1 88 ? -29.651 -4.096 14.705 1.00 77.88 88 PHE A O 1
ATOM 688 N N . SER A 1 89 ? -28.879 -2.261 13.601 1.00 64.94 89 SER A N 1
ATOM 689 C CA . SER A 1 89 ? -29.055 -1.246 14.658 1.00 64.94 89 SER A CA 1
ATOM 690 C C . SER A 1 89 ? -28.969 -1.849 16.069 1.00 64.94 89 SER A C 1
ATOM 692 O O . SER A 1 89 ? -29.937 -1.812 16.836 1.00 64.94 89 SER A O 1
ATOM 694 N N . PRO A 1 90 ? -27.843 -2.510 16.411 1.00 64.06 90 PRO A N 1
ATOM 695 C CA . PRO A 1 90 ? -27.783 -3.339 17.603 1.00 64.06 90 PRO A CA 1
ATOM 696 C C . PRO A 1 90 ? -28.092 -2.511 18.851 1.00 64.06 90 PRO A C 1
ATOM 698 O O . PRO A 1 90 ? -27.596 -1.397 19.000 1.00 64.06 90 PRO A O 1
ATOM 701 N N . ARG A 1 91 ? -28.853 -3.082 19.797 1.00 59.69 91 ARG A N 1
ATOM 702 C CA . ARG A 1 91 ? -29.202 -2.459 21.097 1.00 59.69 91 ARG A CA 1
ATOM 703 C C . ARG A 1 91 ? -27.983 -1.946 21.891 1.00 59.69 91 ARG A C 1
ATOM 705 O O . ARG A 1 91 ? -28.126 -1.153 22.816 1.00 59.69 91 ARG A O 1
ATOM 712 N N . SER A 1 92 ? -26.767 -2.372 21.538 1.00 55.72 92 SER A N 1
ATOM 713 C CA . SER A 1 92 ? -25.519 -1.813 22.069 1.00 55.72 92 SER A CA 1
ATOM 714 C C . SER A 1 92 ? -25.285 -0.347 21.682 1.00 55.72 92 SER A C 1
ATOM 716 O O . SER A 1 92 ? -24.557 0.329 22.399 1.00 55.72 92 SER A O 1
ATOM 718 N N . LEU A 1 93 ? -25.896 0.159 20.604 1.00 54.47 93 LEU A N 1
ATOM 719 C CA . LEU A 1 93 ? -25.838 1.561 20.171 1.00 54.47 93 LEU A CA 1
ATOM 720 C C . LEU A 1 93 ? -26.693 2.485 21.038 1.00 54.47 93 LEU A C 1
ATOM 722 O O . LEU A 1 93 ? -26.304 3.625 21.279 1.00 54.47 93 LEU A O 1
ATOM 726 N N . SER A 1 94 ? -27.838 1.995 21.520 1.00 56.12 94 SER A N 1
ATOM 727 C CA . SER A 1 94 ? -28.717 2.750 22.421 1.00 56.12 94 SER A CA 1
ATOM 728 C C . SER A 1 94 ? -28.181 2.803 23.853 1.00 56.12 94 SER A C 1
ATOM 730 O O . SER A 1 94 ? -28.573 3.669 24.631 1.00 56.12 94 SER A O 1
ATOM 732 N N . ALA A 1 95 ? -27.266 1.899 24.211 1.00 62.62 95 ALA A N 1
ATOM 733 C CA . ALA A 1 95 ? -26.590 1.923 25.498 1.00 62.62 95 ALA A CA 1
ATOM 734 C C . ALA A 1 95 ? -25.484 2.991 25.490 1.00 62.62 95 ALA A C 1
ATOM 736 O O . ALA A 1 95 ? -24.405 2.791 24.927 1.00 62.62 95 ALA A O 1
ATOM 737 N N . ARG A 1 96 ? -25.738 4.135 26.137 1.00 61.19 96 ARG A N 1
ATOM 738 C CA . ARG A 1 96 ? -24.675 5.096 26.455 1.00 61.19 96 ARG A CA 1
ATOM 739 C C . ARG A 1 96 ? -23.681 4.430 27.403 1.00 61.19 96 ARG A C 1
ATOM 741 O O . ARG A 1 96 ? -24.053 3.984 28.483 1.00 61.19 96 ARG A O 1
ATOM 748 N N . SER A 1 97 ? -22.416 4.380 26.995 1.00 65.12 97 SER A N 1
ATOM 749 C CA . SER A 1 97 ? -21.329 4.059 27.915 1.00 65.12 97 SER A CA 1
ATOM 750 C C . SER A 1 97 ? -21.213 5.168 28.960 1.00 65.12 97 SER A C 1
ATOM 752 O O . SER A 1 97 ? -21.209 6.346 28.608 1.00 65.12 97 SER A O 1
ATOM 754 N N . THR A 1 98 ? -21.092 4.786 30.227 1.00 68.31 98 THR A N 1
ATOM 755 C CA . THR A 1 98 ? -20.766 5.693 31.338 1.00 68.31 98 THR A CA 1
ATOM 756 C C . THR A 1 98 ? -19.268 5.990 31.420 1.00 68.31 98 THR A C 1
ATOM 758 O O . THR A 1 98 ? -18.870 6.989 32.008 1.00 68.31 98 THR A O 1
ATOM 761 N N . ILE A 1 99 ? -18.441 5.139 30.808 1.00 79.12 99 ILE A N 1
ATOM 762 C CA . ILE A 1 99 ? -16.982 5.264 30.760 1.00 79.12 99 ILE A CA 1
ATOM 763 C C . ILE A 1 99 ? -16.579 6.137 29.567 1.00 79.12 99 ILE A C 1
ATOM 765 O O . ILE A 1 99 ? -17.094 5.938 28.458 1.00 79.12 99 ILE A O 1
ATOM 769 N N . ASP A 1 100 ? -15.645 7.068 29.791 1.00 82.56 100 ASP A N 1
ATOM 770 C CA . ASP A 1 100 ? -15.016 7.858 28.732 1.00 82.56 100 ASP A CA 1
ATOM 771 C C . ASP A 1 100 ? -13.944 7.034 27.999 1.00 82.56 100 ASP A C 1
ATOM 773 O O . ASP A 1 100 ? -12.888 6.717 28.543 1.00 82.56 100 ASP A O 1
ATOM 777 N N . HIS A 1 101 ? -14.222 6.698 26.738 1.00 86.44 101 HIS A N 1
ATOM 778 C CA . HIS A 1 101 ? -13.322 5.924 25.872 1.00 86.44 101 HIS A CA 1
ATOM 779 C C . HIS A 1 101 ? -12.385 6.796 25.031 1.00 86.44 101 HIS A C 1
ATOM 781 O O . HIS A 1 101 ? -11.598 6.265 24.247 1.00 86.44 101 HIS A O 1
ATOM 787 N N . ARG A 1 102 ? -12.449 8.129 25.157 1.00 85.62 102 ARG A N 1
ATOM 788 C CA . ARG A 1 102 ? -11.562 9.051 24.430 1.00 85.62 102 ARG A CA 1
ATOM 789 C C . ARG A 1 102 ? -10.073 8.727 24.562 1.00 85.62 102 ARG A C 1
ATOM 791 O O . ARG A 1 102 ? -9.437 8.680 23.512 1.00 85.62 102 ARG A O 1
ATOM 798 N N . PRO A 1 103 ? -9.496 8.470 25.756 1.00 87.81 103 PRO A N 1
ATOM 799 C CA . PRO A 1 103 ? -8.062 8.193 25.851 1.00 87.81 103 PRO A CA 1
ATOM 800 C C . PRO A 1 103 ? -7.666 6.936 25.069 1.00 87.81 103 PRO A C 1
ATOM 802 O O . PRO A 1 103 ? -6.655 6.946 24.372 1.00 87.81 103 PRO A O 1
ATOM 805 N N . LEU A 1 104 ? -8.497 5.888 25.099 1.00 89.12 104 LEU A N 1
ATOM 806 C CA . LEU A 1 104 ? -8.274 4.673 24.315 1.00 89.12 104 LEU A CA 1
ATOM 807 C C . LEU A 1 104 ? -8.344 4.951 22.809 1.00 89.12 104 LEU A C 1
ATOM 809 O O . LEU A 1 104 ? -7.468 4.522 22.063 1.00 89.12 104 LEU A O 1
ATOM 813 N N . ILE A 1 105 ? -9.366 5.683 22.356 1.00 89.12 105 ILE A N 1
ATOM 814 C CA . ILE A 1 105 ? -9.528 6.036 20.938 1.00 89.12 105 ILE A CA 1
ATOM 815 C C . ILE A 1 105 ? -8.337 6.868 20.456 1.00 89.12 105 ILE A C 1
ATOM 817 O O . ILE A 1 105 ? -7.808 6.597 19.380 1.00 89.12 105 ILE A O 1
ATOM 821 N N . LEU A 1 106 ? -7.878 7.841 21.246 1.00 87.12 106 LEU A N 1
ATOM 822 C CA . LEU A 1 106 ? -6.713 8.660 20.912 1.00 87.12 106 LEU A CA 1
ATOM 823 C C . LEU A 1 106 ? -5.430 7.827 20.867 1.00 87.12 106 LEU A C 1
ATOM 825 O O . LEU A 1 106 ? -4.659 7.974 19.922 1.00 87.12 106 LEU A O 1
ATOM 829 N N . ALA A 1 107 ? -5.231 6.918 21.826 1.00 87.88 107 ALA A N 1
ATOM 830 C CA . ALA A 1 107 ? -4.085 6.012 21.837 1.00 87.88 107 ALA A CA 1
ATOM 831 C C . ALA A 1 107 ? -4.067 5.103 20.597 1.00 87.88 107 ALA A C 1
ATOM 833 O O . ALA A 1 107 ? -3.048 5.008 19.916 1.00 87.88 107 ALA A O 1
ATOM 834 N N . LEU A 1 108 ? -5.206 4.493 20.252 1.00 91.75 108 LEU A N 1
ATOM 835 C CA . LEU A 1 108 ? -5.344 3.667 19.049 1.00 91.75 108 LEU A CA 1
ATOM 836 C C . LEU A 1 108 ? -5.160 4.483 17.766 1.00 91.75 108 LEU A C 1
ATOM 838 O O . LEU A 1 108 ? -4.514 4.015 16.834 1.00 91.75 108 LEU A O 1
ATOM 842 N N . THR A 1 109 ? -5.677 5.712 17.721 1.00 89.81 109 THR A N 1
ATOM 843 C CA . THR A 1 109 ? -5.483 6.609 16.572 1.00 89.81 109 THR A CA 1
ATOM 844 C C . THR A 1 109 ? -4.005 6.956 16.405 1.00 89.81 109 THR A C 1
ATOM 846 O O . THR A 1 109 ? -3.474 6.853 15.302 1.00 89.81 109 THR A O 1
ATOM 849 N N . GLY A 1 110 ? -3.314 7.299 17.497 1.00 85.75 110 GLY A N 1
ATOM 850 C CA . GLY A 1 110 ? -1.871 7.527 17.485 1.00 85.75 110 GLY A CA 1
ATOM 851 C C . GLY A 1 110 ? -1.104 6.297 17.000 1.00 85.75 110 GLY A C 1
ATOM 852 O O . GLY A 1 110 ? -0.221 6.421 16.155 1.00 85.75 110 GLY A O 1
ATOM 853 N N . LEU A 1 111 ? -1.493 5.101 17.453 1.00 90.88 111 LEU A N 1
ATOM 854 C CA . LEU A 1 111 ? -0.883 3.844 17.018 1.00 90.88 111 LEU A CA 1
ATOM 855 C C . LEU A 1 111 ? -1.104 3.572 15.523 1.00 90.88 111 LEU A C 1
ATOM 857 O O . LEU A 1 111 ? -0.164 3.174 14.844 1.00 90.88 111 LEU A O 1
ATOM 861 N N . VAL A 1 112 ? -2.301 3.832 14.988 1.00 90.44 112 VAL A N 1
ATOM 862 C CA . VAL A 1 112 ? -2.591 3.720 13.546 1.00 90.44 112 VAL A CA 1
ATOM 863 C C . VAL A 1 112 ? -1.735 4.690 12.737 1.00 90.44 112 VAL A C 1
ATOM 865 O O . VAL A 1 112 ? -1.164 4.303 11.718 1.00 90.44 112 VAL A O 1
ATOM 868 N N . VAL A 1 113 ? -1.610 5.938 13.189 1.00 87.06 113 VAL A N 1
ATOM 869 C CA . VAL A 1 113 ? -0.817 6.971 12.507 1.00 87.06 113 VAL A CA 1
ATOM 870 C C . VAL A 1 113 ? 0.664 6.598 12.499 1.00 87.06 113 VAL A C 1
ATOM 872 O O . VAL A 1 113 ? 1.287 6.585 11.437 1.00 87.06 113 VAL A O 1
ATOM 875 N N . ILE A 1 114 ? 1.219 6.242 13.661 1.00 86.88 114 ILE A N 1
ATOM 876 C CA . ILE A 1 114 ? 2.620 5.827 13.798 1.00 86.88 114 ILE A CA 1
ATOM 877 C C . ILE A 1 114 ? 2.874 4.537 13.014 1.00 86.88 114 ILE A C 1
ATOM 879 O O . ILE A 1 114 ? 3.860 4.455 12.287 1.00 86.88 114 ILE A O 1
ATOM 883 N N . GLY A 1 115 ? 1.979 3.553 13.114 1.00 87.38 115 GLY A N 1
ATOM 884 C CA . GLY A 1 115 ? 2.074 2.281 12.401 1.00 87.38 115 GLY A CA 1
ATOM 885 C C . GLY A 1 115 ? 2.041 2.462 10.885 1.00 87.38 115 GLY A C 1
ATOM 886 O O . GLY A 1 115 ? 2.890 1.917 10.188 1.00 87.38 115 GLY A O 1
ATOM 887 N N . THR A 1 116 ? 1.135 3.298 10.372 1.00 84.75 116 THR A N 1
ATOM 888 C CA . THR A 1 116 ? 1.066 3.630 8.939 1.00 84.75 116 THR A CA 1
ATOM 889 C C . THR A 1 116 ? 2.332 4.355 8.482 1.00 84.75 116 THR A C 1
ATOM 891 O O . THR A 1 116 ? 2.894 4.022 7.440 1.00 84.75 116 THR A O 1
ATOM 894 N N . ALA A 1 117 ? 2.826 5.317 9.268 1.00 82.62 117 ALA A N 1
ATOM 895 C CA . ALA A 1 117 ? 4.066 6.025 8.965 1.00 82.62 117 ALA A CA 1
ATOM 896 C C . ALA A 1 117 ? 5.272 5.074 8.928 1.00 82.62 117 ALA A C 1
ATOM 898 O O . ALA A 1 117 ? 6.053 5.111 7.979 1.00 82.62 117 ALA A O 1
ATOM 899 N N . ALA A 1 118 ? 5.403 4.199 9.927 1.00 83.06 118 ALA A N 1
ATOM 900 C CA . ALA A 1 118 ? 6.448 3.183 9.983 1.00 83.06 118 ALA A CA 1
ATOM 901 C C . ALA A 1 118 ? 6.358 2.221 8.791 1.00 83.06 118 ALA A C 1
ATOM 903 O O . ALA A 1 118 ? 7.364 1.955 8.142 1.00 83.06 118 ALA A O 1
ATOM 904 N N . PHE A 1 119 ? 5.154 1.766 8.447 1.00 81.44 119 PHE A N 1
ATOM 905 C CA . PHE A 1 119 ? 4.914 0.889 7.307 1.00 81.44 119 PHE A CA 1
ATOM 906 C C . PHE A 1 119 ? 5.335 1.531 5.975 1.00 81.44 119 PHE A C 1
ATOM 908 O O . PHE A 1 119 ? 6.055 0.917 5.189 1.00 81.44 119 PHE A O 1
ATOM 915 N N . ILE A 1 120 ? 4.975 2.798 5.745 1.00 76.94 120 ILE A N 1
ATOM 916 C CA . ILE A 1 120 ? 5.423 3.556 4.566 1.00 76.94 120 ILE A CA 1
ATOM 917 C C . ILE A 1 120 ? 6.954 3.677 4.559 1.00 76.94 120 ILE A C 1
ATOM 919 O O . ILE A 1 120 ? 7.596 3.440 3.539 1.00 76.94 120 ILE A O 1
ATOM 923 N N . LEU A 1 121 ? 7.567 4.000 5.699 1.00 74.19 121 LEU A N 1
ATOM 924 C CA . LEU A 1 121 ? 9.022 4.141 5.791 1.00 74.19 121 LEU A CA 1
ATOM 925 C C . LEU A 1 121 ? 9.778 2.818 5.600 1.00 74.19 121 LEU A C 1
ATOM 927 O O . LEU A 1 121 ? 10.925 2.847 5.154 1.00 74.19 121 LEU A O 1
ATOM 931 N N . SER A 1 122 ? 9.163 1.683 5.926 1.00 73.38 122 SER A N 1
ATOM 932 C CA . SER A 1 122 ? 9.782 0.364 5.788 1.00 73.38 122 SER A CA 1
ATOM 933 C C . SER A 1 122 ? 9.589 -0.246 4.400 1.00 73.38 122 SER A C 1
ATOM 935 O O . SER A 1 122 ? 10.538 -0.805 3.858 1.00 73.38 122 SER A O 1
ATOM 937 N N . PHE A 1 123 ? 8.393 -0.136 3.812 1.00 67.50 123 PHE A N 1
ATOM 938 C CA . PHE A 1 123 ? 8.030 -0.877 2.593 1.00 67.50 123 PHE A CA 1
ATOM 939 C C . PHE A 1 123 ? 7.893 -0.007 1.341 1.00 67.50 123 PHE A C 1
ATOM 941 O O . PHE A 1 123 ? 8.025 -0.507 0.230 1.00 67.50 123 PHE A O 1
ATOM 948 N N . HIS A 1 124 ? 7.675 1.299 1.498 1.00 65.12 124 HIS A N 1
ATOM 949 C CA . HIS A 1 124 ? 7.438 2.232 0.391 1.00 65.12 124 HIS A CA 1
ATOM 950 C C . HIS A 1 124 ? 8.646 3.139 0.132 1.00 65.12 124 HIS A C 1
ATOM 952 O O . HIS A 1 124 ? 8.508 4.284 -0.296 1.00 65.12 124 HIS A O 1
ATOM 958 N N . ILE A 1 125 ? 9.860 2.645 0.391 1.00 65.56 125 ILE A N 1
ATOM 959 C CA . ILE A 1 125 ? 11.095 3.348 0.036 1.00 65.56 125 ILE A CA 1
ATOM 960 C C . ILE A 1 125 ? 11.818 2.567 -1.049 1.00 65.56 125 ILE A C 1
ATOM 962 O O . ILE A 1 125 ? 12.520 1.600 -0.782 1.00 65.56 125 ILE A O 1
ATOM 966 N N . GLY A 1 126 ? 11.642 3.030 -2.278 1.00 68.25 126 GLY A N 1
ATOM 967 C CA . GLY A 1 126 ? 12.345 2.552 -3.454 1.00 68.25 126 GLY A CA 1
ATOM 968 C C . GLY A 1 126 ? 13.513 3.463 -3.802 1.00 68.25 126 GLY A C 1
ATOM 969 O O . GLY A 1 126 ? 13.651 4.589 -3.311 1.00 68.25 126 GLY A O 1
ATOM 970 N N . TYR A 1 127 ? 14.358 2.979 -4.695 1.00 75.31 127 TYR A N 1
ATOM 971 C CA . TYR A 1 127 ? 15.410 3.741 -5.331 1.00 75.31 127 TYR A CA 1
ATOM 972 C C . TYR A 1 127 ? 14.839 4.505 -6.520 1.00 75.31 127 TYR A C 1
ATOM 974 O O . TYR A 1 127 ? 14.238 3.932 -7.428 1.00 75.31 127 TYR A O 1
ATOM 982 N N . ARG A 1 128 ? 15.081 5.817 -6.541 1.00 83.06 128 ARG A N 1
ATOM 983 C CA . ARG A 1 128 ? 14.922 6.618 -7.753 1.00 83.06 128 ARG A CA 1
ATOM 984 C C . ARG A 1 128 ? 16.098 6.318 -8.674 1.00 83.06 128 ARG A C 1
ATOM 986 O O . ARG A 1 128 ? 17.247 6.570 -8.311 1.00 83.06 128 ARG A O 1
ATOM 993 N N . ILE A 1 129 ? 15.810 5.786 -9.851 1.00 85.06 129 ILE A N 1
ATOM 994 C CA . ILE A 1 129 ? 16.807 5.434 -10.850 1.00 85.06 129 ILE A CA 1
ATOM 995 C C . ILE A 1 129 ? 16.731 6.452 -11.973 1.00 85.06 129 ILE A C 1
ATOM 997 O O . ILE A 1 129 ? 15.713 6.591 -12.642 1.00 85.06 129 ILE A O 1
ATOM 1001 N N . GLU A 1 130 ? 17.840 7.152 -12.176 1.00 88.06 130 GLU A N 1
ATOM 1002 C CA . GLU A 1 130 ? 18.040 8.036 -13.315 1.00 88.06 130 GLU A CA 1
ATOM 1003 C C . GLU A 1 130 ? 18.950 7.330 -14.328 1.00 88.06 130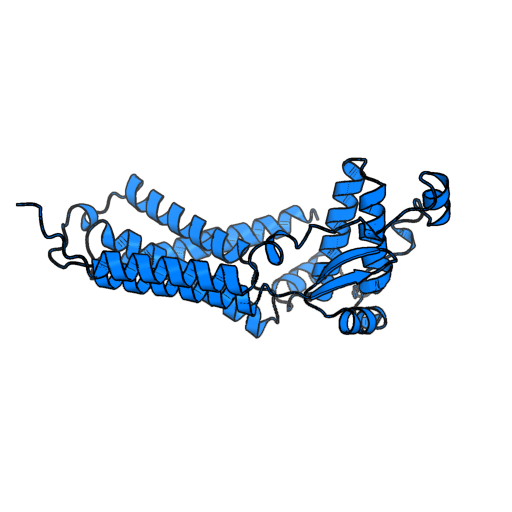 GLU A C 1
ATOM 1005 O O . GLU A 1 130 ? 20.073 6.900 -14.015 1.00 88.06 130 GLU A O 1
ATOM 1010 N N . ASP A 1 131 ? 18.464 7.163 -15.556 1.00 84.56 131 ASP A N 1
ATOM 1011 C CA . ASP A 1 131 ? 19.256 6.628 -16.656 1.00 84.56 131 ASP A CA 1
ATOM 1012 C C . ASP A 1 131 ? 19.036 7.432 -17.936 1.00 84.56 131 ASP A C 1
ATOM 1014 O O . ASP A 1 131 ? 17.918 7.614 -18.413 1.00 84.56 131 ASP A O 1
ATOM 1018 N N . LYS A 1 132 ? 20.143 7.859 -18.545 1.00 82.62 132 LYS A N 1
ATOM 1019 C CA . LYS A 1 132 ? 20.147 8.615 -19.801 1.00 82.62 132 LYS A CA 1
ATOM 1020 C C . LYS A 1 132 ? 19.590 7.833 -20.996 1.00 82.62 132 LYS A C 1
ATOM 1022 O O . LYS A 1 132 ? 19.498 8.406 -22.068 1.00 82.62 132 LYS A O 1
ATOM 1027 N N . ARG A 1 133 ? 19.284 6.539 -20.855 1.00 77.38 133 ARG A N 1
ATOM 1028 C CA . ARG A 1 133 ? 18.752 5.680 -21.928 1.00 77.38 133 ARG A CA 1
ATOM 1029 C C . ARG A 1 133 ? 17.247 5.442 -21.844 1.00 77.38 133 ARG A C 1
ATOM 1031 O O . ARG A 1 133 ? 16.657 5.061 -22.847 1.00 77.38 133 ARG A O 1
ATOM 1038 N N . CYS A 1 134 ? 16.644 5.608 -20.670 1.00 78.50 134 CYS A N 1
ATOM 1039 C CA . CYS A 1 134 ? 15.237 5.263 -20.442 1.00 78.50 134 CYS A CA 1
ATOM 1040 C C . CYS A 1 134 ? 14.498 6.239 -19.512 1.00 78.50 134 CYS A C 1
ATOM 1042 O O . CYS A 1 134 ? 13.355 5.985 -19.153 1.00 78.50 134 CYS A O 1
ATOM 1044 N N . GLY A 1 135 ? 15.140 7.340 -19.113 1.00 85.31 135 GLY A N 1
ATOM 1045 C CA . GLY A 1 135 ? 14.561 8.355 -18.240 1.00 85.31 135 GLY A CA 1
ATOM 1046 C C . GLY A 1 135 ? 14.662 8.012 -16.758 1.00 85.31 135 GLY A C 1
ATOM 1047 O O . GLY A 1 135 ? 15.623 7.389 -16.296 1.00 85.31 135 GLY A O 1
ATOM 1048 N N . VAL A 1 136 ? 13.679 8.482 -15.997 1.00 86.31 136 VAL A N 1
ATOM 1049 C CA . VAL A 1 136 ? 13.597 8.328 -14.546 1.00 86.31 136 VAL A CA 1
ATOM 1050 C C . VAL A 1 136 ? 12.498 7.334 -14.202 1.00 86.31 136 VAL A C 1
ATOM 1052 O O . VAL A 1 136 ? 11.370 7.468 -14.664 1.00 86.31 136 VAL A O 1
ATOM 1055 N N . PHE A 1 137 ? 12.796 6.369 -13.343 1.00 86.56 137 PHE A N 1
ATOM 1056 C CA . PHE A 1 137 ? 11.792 5.466 -12.784 1.00 86.56 137 PHE A CA 1
ATOM 1057 C C . PHE A 1 137 ? 12.137 5.113 -11.340 1.00 86.56 137 PHE A C 1
ATOM 1059 O O . PHE A 1 137 ? 13.200 5.475 -10.829 1.00 86.56 137 PHE A O 1
ATOM 1066 N N . TYR A 1 138 ? 11.219 4.433 -10.670 1.00 82.75 138 TYR A N 1
ATOM 1067 C CA . TYR A 1 138 ? 11.399 3.981 -9.300 1.00 82.75 138 TYR A CA 1
ATOM 1068 C C . TYR A 1 138 ? 11.313 2.460 -9.251 1.00 82.75 138 TYR A C 1
ATOM 1070 O O . TYR A 1 138 ? 10.495 1.867 -9.948 1.00 82.75 138 TYR A O 1
ATOM 1078 N N . SER A 1 139 ? 12.162 1.849 -8.433 1.00 80.75 139 SER A N 1
ATOM 1079 C CA . SER A 1 139 ? 12.195 0.404 -8.200 1.00 80.75 139 SER A CA 1
ATOM 1080 C C . SER A 1 139 ? 12.606 0.141 -6.759 1.00 80.75 139 SER A C 1
ATOM 1082 O O . SER A 1 139 ? 13.270 0.963 -6.130 1.00 80.75 139 SER A O 1
ATOM 1084 N N . LEU A 1 140 ? 12.238 -1.009 -6.220 1.00 75.69 140 LEU A N 1
ATOM 1085 C CA . LEU A 1 140 ? 12.710 -1.488 -4.919 1.00 75.69 140 LEU A CA 1
ATOM 1086 C C . LEU A 1 140 ? 14.186 -1.834 -4.911 1.00 75.69 140 LEU A C 1
ATOM 1088 O O . LEU A 1 140 ? 14.826 -1.840 -3.863 1.00 75.69 140 LEU A O 1
ATOM 1092 N N . TYR A 1 141 ? 14.712 -2.155 -6.082 1.00 80.25 141 TYR A N 1
ATOM 1093 C CA . TYR A 1 141 ? 16.086 -2.552 -6.257 1.00 80.25 141 TYR A CA 1
ATOM 1094 C C . TYR A 1 141 ? 16.905 -1.334 -6.656 1.00 80.25 141 TYR A C 1
ATOM 1096 O O . TYR A 1 141 ? 16.498 -0.498 -7.466 1.00 80.25 141 TYR A O 1
ATOM 1104 N N . SER A 1 142 ? 18.111 -1.235 -6.113 1.00 84.12 142 SER A N 1
ATOM 1105 C CA . SER A 1 142 ? 19.069 -0.250 -6.588 1.00 84.12 142 SER A CA 1
ATOM 1106 C C . SER A 1 142 ? 19.408 -0.515 -8.057 1.00 84.12 142 SER A C 1
ATOM 1108 O O . SER A 1 142 ? 19.350 -1.645 -8.551 1.00 84.12 142 SER A O 1
ATOM 1110 N N . LYS A 1 143 ? 19.870 0.522 -8.764 1.00 87.94 143 LYS A N 1
ATOM 1111 C CA . LYS A 1 143 ? 20.329 0.399 -10.158 1.00 87.94 143 LYS A CA 1
ATOM 1112 C C . LYS A 1 143 ? 21.314 -0.763 -10.357 1.00 87.94 143 LYS A C 1
ATOM 1114 O O . LYS A 1 143 ? 21.246 -1.470 -11.359 1.00 87.94 143 LYS A O 1
ATOM 1119 N N . LYS A 1 144 ? 22.226 -0.974 -9.400 1.00 88.00 144 LYS A N 1
ATOM 1120 C CA . LYS A 1 144 ? 23.216 -2.061 -9.440 1.00 88.00 144 LYS A CA 1
ATOM 1121 C C . LYS A 1 144 ? 22.554 -3.434 -9.305 1.00 88.00 144 LYS A C 1
ATOM 1123 O O . LYS A 1 144 ? 22.922 -4.352 -10.032 1.00 88.00 144 LYS A O 1
ATOM 1128 N N . GLU A 1 145 ? 21.588 -3.573 -8.402 1.00 86.81 145 GLU A N 1
ATOM 1129 C CA . GLU A 1 145 ? 20.851 -4.823 -8.200 1.00 86.81 145 GLU A CA 1
ATOM 1130 C C . GLU A 1 145 ? 20.002 -5.183 -9.415 1.00 86.81 145 GLU A C 1
ATOM 1132 O O . GLU A 1 145 ? 20.082 -6.323 -9.868 1.00 86.81 145 GLU A O 1
ATOM 1137 N N . LEU A 1 146 ? 19.278 -4.222 -10.002 1.00 88.62 146 LEU A N 1
ATOM 1138 C CA . LEU A 1 146 ? 18.522 -4.465 -11.233 1.00 88.62 146 LEU A CA 1
ATOM 1139 C C . LEU A 1 146 ? 19.431 -4.906 -12.379 1.00 88.62 146 LEU A C 1
ATOM 1141 O O . LEU A 1 146 ? 19.121 -5.867 -13.072 1.00 88.62 146 LEU A O 1
ATOM 1145 N N . LEU A 1 147 ? 20.579 -4.249 -12.574 1.00 89.88 147 LEU A N 1
ATOM 1146 C CA . LEU A 1 147 ? 21.526 -4.639 -13.624 1.00 89.88 147 LEU A CA 1
ATOM 1147 C C . LEU A 1 147 ? 22.134 -6.024 -13.386 1.00 89.88 147 LEU A C 1
ATOM 1149 O O . LEU A 1 147 ? 22.449 -6.719 -14.349 1.00 89.88 147 LEU A O 1
ATOM 1153 N N . ASN A 1 148 ? 22.318 -6.424 -12.129 1.00 88.06 148 ASN A N 1
ATOM 1154 C CA . ASN A 1 148 ? 22.784 -7.765 -11.797 1.00 88.06 148 ASN A CA 1
ATOM 1155 C C . ASN A 1 148 ? 21.697 -8.813 -12.065 1.00 88.06 148 ASN A C 1
ATOM 1157 O O . ASN A 1 148 ? 21.987 -9.816 -12.710 1.00 88.06 148 ASN A O 1
ATOM 1161 N N . ARG A 1 149 ? 20.451 -8.559 -11.647 1.00 86.56 149 ARG A N 1
ATOM 1162 C CA . ARG A 1 149 ? 19.300 -9.441 -11.909 1.00 86.56 149 ARG A CA 1
ATOM 1163 C C . ARG A 1 149 ? 18.985 -9.553 -13.401 1.00 86.56 149 ARG A C 1
ATOM 1165 O O . ARG A 1 149 ? 18.764 -10.650 -13.891 1.00 86.56 149 ARG A O 1
ATOM 1172 N N . SER A 1 150 ? 19.102 -8.455 -14.148 1.00 86.62 150 SER A N 1
ATOM 1173 C CA . SER A 1 150 ? 18.897 -8.403 -15.606 1.00 86.62 150 SER A CA 1
ATOM 1174 C C . SER A 1 150 ? 19.835 -9.332 -16.388 1.00 86.62 150 SER A C 1
ATOM 1176 O O . SER A 1 150 ? 19.526 -9.748 -17.504 1.00 86.62 150 SER A O 1
ATOM 1178 N N . LYS A 1 151 ? 20.988 -9.693 -15.809 1.00 85.25 151 LYS A N 1
ATOM 1179 C CA . LYS A 1 151 ? 21.931 -10.645 -16.413 1.00 85.25 151 LYS A CA 1
ATOM 1180 C C . LYS A 1 151 ? 21.569 -12.105 -16.141 1.00 85.25 151 LYS A C 1
ATOM 1182 O O . LYS A 1 151 ? 22.052 -12.977 -16.860 1.00 85.25 151 LYS A O 1
ATOM 1187 N N . ASP A 1 152 ? 20.759 -12.382 -15.123 1.00 82.50 152 ASP A N 1
ATOM 1188 C CA . ASP A 1 152 ? 20.382 -13.742 -14.757 1.00 82.50 152 ASP A CA 1
ATOM 1189 C C . ASP A 1 152 ? 19.110 -14.174 -15.498 1.00 82.50 152 ASP A C 1
ATOM 1191 O O . ASP A 1 152 ? 17.986 -14.011 -15.028 1.00 82.50 152 ASP A O 1
ATOM 1195 N N . MET A 1 153 ? 19.297 -14.771 -16.676 1.00 66.75 153 MET A N 1
ATOM 1196 C CA . MET A 1 153 ? 18.194 -15.274 -17.507 1.00 66.75 153 MET A CA 1
ATOM 1197 C C . MET A 1 153 ? 17.407 -16.416 -16.839 1.00 66.75 153 MET A C 1
ATOM 1199 O O . MET A 1 153 ? 16.322 -16.756 -17.302 1.00 66.75 153 MET A O 1
ATOM 1203 N N . ARG A 1 154 ? 17.906 -17.005 -15.738 1.00 67.88 154 ARG A N 1
ATOM 1204 C CA . ARG A 1 154 ? 17.186 -18.042 -14.972 1.00 67.88 154 ARG A CA 1
ATOM 1205 C C . ARG A 1 154 ? 16.020 -17.482 -14.156 1.00 67.88 154 ARG A C 1
ATOM 1207 O O . ARG A 1 154 ? 15.236 -18.282 -13.634 1.00 67.88 154 ARG A O 1
ATOM 1214 N N . LEU A 1 155 ? 15.956 -16.154 -14.026 1.00 62.94 155 LEU A N 1
ATOM 1215 C CA . LEU A 1 155 ? 14.857 -15.410 -13.414 1.00 62.94 155 LEU A CA 1
ATOM 1216 C C . LEU A 1 155 ? 13.672 -15.229 -14.367 1.00 62.94 155 LEU A C 1
ATOM 1218 O O . LEU A 1 155 ? 12.595 -14.894 -13.902 1.00 62.94 155 LEU A O 1
ATOM 1222 N N . GLY A 1 156 ? 13.856 -15.439 -15.675 1.00 60.38 156 GLY A N 1
ATOM 1223 C CA . GLY A 1 156 ? 12.781 -15.308 -16.657 1.00 60.38 156 GLY A CA 1
ATOM 1224 C C . GLY A 1 156 ? 11.669 -16.343 -16.457 1.00 60.38 156 GLY A C 1
ATOM 1225 O O . GLY A 1 156 ? 11.851 -17.316 -15.713 1.00 60.38 156 GLY A O 1
ATOM 1226 N N . PRO A 1 157 ? 10.517 -16.173 -17.130 1.00 59.72 157 PRO A N 1
ATOM 1227 C CA . PRO A 1 157 ? 9.357 -17.026 -16.927 1.00 59.72 157 PRO A CA 1
ATOM 1228 C C . PRO A 1 157 ? 9.717 -18.486 -17.222 1.00 59.72 157 PRO A C 1
ATOM 1230 O O . PRO A 1 157 ? 9.944 -18.890 -18.364 1.00 59.72 157 PRO A O 1
ATOM 1233 N N . ARG A 1 158 ? 9.763 -19.306 -16.166 1.00 54.38 158 ARG A N 1
ATOM 1234 C CA . ARG A 1 158 ? 9.907 -20.758 -16.288 1.00 54.38 158 ARG A CA 1
ATOM 1235 C C . ARG A 1 158 ? 8.575 -21.325 -16.749 1.00 54.38 158 ARG A C 1
ATOM 1237 O O . ARG A 1 158 ? 7.754 -21.741 -15.934 1.00 54.38 158 ARG A O 1
ATOM 1244 N N . LEU A 1 159 ? 8.351 -21.358 -18.057 1.00 46.03 159 LEU A N 1
ATOM 1245 C CA . LEU A 1 159 ? 7.310 -22.215 -18.609 1.00 46.03 159 LEU A CA 1
ATOM 1246 C C . LEU A 1 159 ? 7.666 -23.667 -18.246 1.00 46.03 159 LEU A C 1
ATOM 1248 O O . LEU A 1 159 ? 8.746 -24.135 -18.616 1.00 46.03 159 LEU A O 1
ATOM 1252 N N . PRO A 1 160 ? 6.813 -24.403 -17.509 1.00 38.97 160 PRO A N 1
ATOM 1253 C CA . PRO A 1 160 ? 7.007 -25.836 -17.377 1.00 38.97 160 PRO A CA 1
ATOM 1254 C C . PRO A 1 160 ? 6.910 -26.442 -18.785 1.00 38.97 160 PRO A C 1
ATOM 1256 O O . PRO A 1 160 ? 5.946 -26.123 -19.491 1.00 38.97 160 PRO A O 1
ATOM 1259 N N . PRO A 1 161 ? 7.835 -27.323 -19.206 1.00 35.59 161 PRO A N 1
ATOM 1260 C CA . PRO A 1 161 ? 7.680 -28.047 -20.461 1.00 35.59 161 PRO A CA 1
ATOM 1261 C C . PRO A 1 161 ? 6.350 -28.817 -20.416 1.00 35.59 161 PRO A C 1
ATOM 1263 O O . PRO A 1 161 ? 6.163 -29.676 -19.558 1.00 35.59 161 PRO A O 1
ATOM 1266 N N . GLY A 1 162 ? 5.389 -28.451 -21.270 1.00 42.75 162 GLY A N 1
ATOM 1267 C CA . GLY A 1 162 ? 4.061 -29.081 -21.321 1.00 42.75 162 GLY A CA 1
ATOM 1268 C C . GLY A 1 162 ? 3.082 -28.724 -20.187 1.00 42.75 162 GLY A C 1
ATOM 1269 O O . GLY A 1 162 ? 2.056 -29.387 -20.044 1.00 42.75 162 GLY A O 1
ATOM 1270 N N . GLY A 1 163 ? 3.349 -27.700 -19.368 1.00 38.41 163 GLY A N 1
ATOM 1271 C CA . GLY A 1 163 ? 2.449 -27.298 -18.279 1.00 38.41 163 GLY A CA 1
ATOM 1272 C C . GLY A 1 163 ? 1.278 -26.425 -18.742 1.00 38.41 163 GLY A C 1
ATOM 1273 O O . GLY A 1 163 ? 1.468 -25.442 -19.453 1.00 38.41 163 GLY A O 1
ATOM 1274 N N . SER A 1 164 ? 0.054 -26.723 -18.292 1.00 43.12 164 SER A N 1
ATOM 1275 C CA . SER A 1 164 ? -1.098 -25.850 -18.556 1.00 43.12 164 SER A CA 1
ATOM 1276 C C . SER A 1 164 ? -1.015 -24.556 -17.732 1.00 43.12 164 SER A C 1
ATOM 1278 O O . SER A 1 164 ? -0.598 -24.579 -16.568 1.00 43.12 164 SER A O 1
ATOM 1280 N N . LEU A 1 165 ? -1.494 -23.434 -18.289 1.00 41.44 165 LEU A N 1
ATOM 1281 C CA . LEU A 1 165 ? -1.628 -22.134 -17.602 1.00 41.44 165 LEU A CA 1
ATOM 1282 C C . LEU A 1 165 ? -2.344 -22.240 -16.241 1.00 41.44 165 LEU A C 1
ATOM 1284 O O . LEU A 1 165 ? -2.100 -21.429 -15.354 1.00 41.44 165 LEU A O 1
ATOM 1288 N N . ALA A 1 166 ? -3.206 -23.244 -16.049 1.00 41.41 166 ALA A N 1
ATOM 1289 C CA . ALA A 1 166 ? -3.883 -23.496 -14.779 1.00 41.41 166 ALA A CA 1
ATOM 1290 C C . ALA A 1 166 ? -2.923 -24.003 -13.684 1.00 41.41 166 ALA A C 1
ATOM 1292 O O . ALA A 1 166 ? -3.014 -23.569 -12.539 1.00 41.41 166 ALA A O 1
ATOM 1293 N N . SER A 1 167 ? -1.956 -24.857 -14.039 1.00 35.84 167 SER A N 1
ATOM 1294 C CA . SER A 1 167 ? -0.958 -25.410 -13.108 1.00 35.84 167 SER A CA 1
ATOM 1295 C C . SER A 1 167 ? 0.120 -24.400 -12.682 1.00 35.84 167 SER A C 1
ATOM 1297 O O . SER A 1 167 ? 0.689 -24.520 -11.594 1.00 35.84 167 SER A O 1
ATOM 1299 N N . ALA A 1 168 ? 0.385 -23.387 -13.513 1.00 42.50 168 ALA A N 1
ATOM 1300 C CA . ALA A 1 168 ? 1.201 -22.229 -13.147 1.00 42.50 168 ALA A CA 1
ATOM 1301 C C . ALA A 1 168 ? 0.433 -21.278 -12.211 1.00 42.50 168 ALA A C 1
ATOM 1303 O O . ALA A 1 168 ? 1.005 -20.741 -11.271 1.00 42.50 168 ALA A O 1
ATOM 1304 N N . ARG A 1 169 ? -0.886 -21.137 -12.402 1.00 41.16 169 ARG A N 1
ATOM 1305 C CA . ARG A 1 169 ? -1.745 -20.221 -11.632 1.00 41.16 169 ARG A CA 1
ATOM 1306 C C . ARG A 1 169 ? -2.062 -20.700 -10.215 1.00 41.16 169 ARG A C 1
ATOM 1308 O O . ARG A 1 169 ? -2.083 -19.885 -9.304 1.00 41.16 169 ARG A O 1
ATOM 1315 N N . ILE A 1 170 ? -2.289 -22.003 -10.023 1.00 43.19 170 ILE A N 1
ATOM 1316 C CA . ILE A 1 170 ? -2.515 -22.590 -8.686 1.00 43.19 170 ILE A CA 1
ATOM 1317 C C . ILE A 1 170 ? -1.224 -22.541 -7.855 1.00 43.19 170 ILE A C 1
ATOM 1319 O O . ILE A 1 170 ? -1.275 -22.244 -6.666 1.00 43.19 170 ILE A O 1
ATOM 1323 N N . ARG A 1 171 ? -0.061 -22.761 -8.489 1.00 43.44 171 ARG A N 1
ATOM 1324 C CA . ARG A 1 171 ? 1.244 -22.547 -7.844 1.00 43.44 171 ARG A CA 1
ATOM 1325 C C . ARG A 1 171 ? 1.508 -21.068 -7.566 1.00 43.44 171 ARG A C 1
ATOM 1327 O O . ARG A 1 171 ? 1.937 -20.758 -6.469 1.00 43.44 171 ARG A O 1
ATOM 1334 N N . GLY A 1 172 ? 1.177 -20.171 -8.495 1.00 46.47 172 GLY A N 1
ATOM 1335 C CA . GLY A 1 172 ? 1.307 -18.720 -8.319 1.00 46.47 172 GLY A CA 1
ATOM 1336 C C . GLY A 1 172 ? 0.437 -18.127 -7.206 1.00 46.47 172 GLY A C 1
ATOM 1337 O O . GLY A 1 172 ? 0.759 -17.062 -6.706 1.00 46.47 172 GLY A O 1
ATOM 1338 N N . PHE A 1 173 ? -0.630 -18.814 -6.782 1.00 41.00 173 PHE A N 1
ATOM 1339 C CA . PHE A 1 173 ? -1.477 -18.359 -5.672 1.00 41.00 173 PHE A CA 1
ATOM 1340 C C . PHE A 1 173 ? -0.791 -18.484 -4.299 1.00 41.00 173 PHE A C 1
ATOM 1342 O O . PHE A 1 173 ? -1.111 -17.732 -3.388 1.00 41.00 173 PHE A O 1
ATOM 1349 N N . TRP A 1 174 ? 0.145 -19.431 -4.156 1.00 39.06 174 TRP A N 1
ATOM 1350 C CA . TRP A 1 174 ? 0.879 -19.710 -2.910 1.00 39.06 174 TRP A CA 1
ATOM 1351 C C . TRP A 1 174 ? 2.397 -19.540 -3.050 1.00 39.06 174 TRP A C 1
ATOM 1353 O O . TRP A 1 174 ? 3.134 -19.713 -2.079 1.00 39.06 174 TRP A O 1
ATOM 1363 N N . ALA A 1 175 ? 2.886 -19.260 -4.259 1.00 48.25 175 ALA A N 1
ATOM 1364 C CA . ALA A 1 175 ? 4.290 -18.981 -4.493 1.00 48.25 175 ALA A CA 1
ATOM 1365 C C . ALA A 1 175 ? 4.626 -17.597 -3.921 1.00 48.25 175 ALA A C 1
ATOM 1367 O O . ALA A 1 175 ? 3.828 -16.673 -4.086 1.00 48.25 175 ALA A O 1
ATOM 1368 N N . PRO A 1 176 ? 5.798 -17.431 -3.284 1.00 52.75 176 PRO A N 1
ATOM 1369 C CA . PRO A 1 176 ? 6.303 -16.106 -2.955 1.00 52.75 176 PRO A CA 1
ATOM 1370 C C . PRO A 1 176 ? 6.311 -15.251 -4.226 1.00 52.75 176 PRO A C 1
ATOM 1372 O O . PRO A 1 176 ? 6.879 -15.668 -5.237 1.00 52.75 176 PRO A O 1
ATOM 1375 N N . GLU A 1 177 ? 5.648 -14.097 -4.187 1.00 57.47 177 GLU A N 1
ATOM 1376 C CA . GLU A 1 177 ? 5.625 -13.148 -5.301 1.00 57.47 177 GLU A CA 1
ATOM 1377 C C . GLU A 1 177 ? 7.067 -12.700 -5.601 1.00 57.47 177 GLU A C 1
ATOM 1379 O O . GLU A 1 177 ? 7.766 -12.201 -4.716 1.00 57.47 177 GLU A O 1
ATOM 1384 N N . ASP A 1 178 ? 7.547 -12.905 -6.834 1.00 69.88 178 ASP A N 1
ATOM 1385 C CA . ASP A 1 178 ? 8.833 -12.348 -7.254 1.00 69.88 178 ASP A CA 1
ATOM 1386 C C . ASP A 1 178 ? 8.623 -10.880 -7.639 1.00 69.88 178 ASP A C 1
ATOM 1388 O O . ASP A 1 178 ? 8.015 -10.542 -8.658 1.00 69.88 178 ASP A O 1
ATOM 1392 N N . PHE A 1 179 ? 9.126 -9.979 -6.801 1.00 71.12 179 PHE A N 1
ATOM 1393 C CA . PHE A 1 179 ? 9.017 -8.534 -7.007 1.00 71.12 179 PHE A CA 1
ATOM 1394 C C . PHE A 1 179 ? 9.691 -8.063 -8.279 1.00 71.12 179 PHE A C 1
ATOM 1396 O O . PHE A 1 179 ? 9.243 -7.097 -8.893 1.00 71.12 179 PHE A O 1
ATOM 1403 N N . TYR A 1 180 ? 10.733 -8.769 -8.701 1.00 76.56 180 TYR A N 1
ATOM 1404 C CA . TYR A 1 180 ? 11.415 -8.477 -9.943 1.00 76.56 180 TYR A CA 1
ATOM 1405 C C . TYR A 1 180 ? 10.533 -8.818 -11.158 1.00 76.56 180 TYR A C 1
ATOM 1407 O O . TYR A 1 180 ? 10.458 -8.030 -12.100 1.00 76.56 180 TYR A O 1
ATOM 1415 N N . GLU A 1 181 ? 9.790 -9.930 -11.106 1.00 77.50 181 GLU A N 1
ATOM 1416 C CA . GLU A 1 181 ? 8.770 -10.296 -12.106 1.00 77.50 181 GLU A CA 1
ATOM 1417 C C . GLU A 1 181 ? 7.569 -9.339 -12.077 1.00 77.50 181 GLU A C 1
ATOM 1419 O O . GLU A 1 181 ? 7.023 -8.961 -13.118 1.00 77.50 181 GLU A O 1
ATOM 1424 N N . THR A 1 182 ? 7.169 -8.910 -10.882 1.00 74.31 182 THR A N 1
ATOM 1425 C CA . THR A 1 182 ? 6.031 -8.007 -10.674 1.00 74.31 182 THR A CA 1
ATOM 1426 C C . THR A 1 182 ? 6.319 -6.606 -11.210 1.00 74.31 182 THR A C 1
ATOM 1428 O O . THR A 1 182 ? 5.501 -6.059 -11.952 1.00 74.31 182 THR A O 1
ATOM 1431 N N . GLU A 1 183 ? 7.494 -6.042 -10.901 1.00 79.19 183 GLU A N 1
ATOM 1432 C CA . GLU A 1 183 ? 7.977 -4.782 -11.483 1.00 79.19 183 GLU A CA 1
ATOM 1433 C C . GLU A 1 183 ? 8.034 -4.887 -13.018 1.00 79.19 183 GLU A C 1
ATOM 1435 O O . GLU A 1 183 ? 7.503 -4.018 -13.715 1.00 79.19 183 GLU A O 1
ATOM 1440 N N . ALA A 1 184 ? 8.570 -5.990 -13.558 1.00 81.50 184 ALA A N 1
ATOM 1441 C CA . ALA A 1 184 ? 8.630 -6.231 -15.001 1.00 81.50 184 ALA A CA 1
ATOM 1442 C C . ALA A 1 184 ? 7.240 -6.268 -15.665 1.00 81.50 184 ALA A C 1
ATOM 1444 O O . ALA A 1 184 ? 7.022 -5.633 -16.702 1.00 81.50 184 ALA A O 1
ATOM 1445 N N . SER A 1 185 ? 6.292 -6.984 -15.054 1.00 77.12 185 SER A N 1
ATOM 1446 C CA . SER A 1 185 ? 4.912 -7.127 -15.538 1.00 77.12 185 SER A CA 1
ATOM 1447 C C . SER A 1 185 ? 4.136 -5.810 -15.481 1.00 77.12 185 SER A C 1
ATOM 1449 O O . SER A 1 185 ? 3.305 -5.530 -16.345 1.00 77.12 185 SER A O 1
ATOM 1451 N N . ARG A 1 186 ? 4.416 -4.967 -14.482 1.00 78.31 186 ARG A N 1
ATOM 1452 C CA . ARG A 1 186 ? 3.808 -3.639 -14.346 1.00 78.31 186 ARG A CA 1
ATOM 1453 C C . ARG A 1 186 ? 4.301 -2.664 -15.412 1.00 78.31 186 ARG A C 1
ATOM 1455 O O . ARG A 1 186 ? 3.474 -1.996 -16.029 1.00 78.31 186 ARG A O 1
ATOM 1462 N N . HIS A 1 187 ? 5.605 -2.640 -15.696 1.00 84.06 187 HIS A N 1
ATOM 1463 C CA . HIS A 1 187 ? 6.146 -1.858 -16.815 1.00 84.06 187 HIS A CA 1
ATOM 1464 C C . HIS A 1 187 ? 5.539 -2.292 -18.163 1.00 84.06 187 HIS A C 1
ATOM 1466 O O . HIS A 1 187 ? 5.211 -1.446 -18.993 1.00 84.06 187 HIS A O 1
ATOM 1472 N N . LEU A 1 188 ? 5.306 -3.597 -18.363 1.00 81.69 188 LEU A N 1
ATOM 1473 C CA . LEU A 1 188 ? 4.602 -4.119 -19.543 1.00 81.69 188 LEU A CA 1
ATOM 1474 C C . LEU A 1 188 ? 3.154 -3.599 -19.621 1.00 81.69 188 LEU A C 1
ATOM 1476 O O . LEU A 1 188 ? 2.720 -3.111 -20.664 1.00 81.69 188 LEU A O 1
ATOM 1480 N N . ALA A 1 189 ? 2.413 -3.663 -18.513 1.00 80.38 189 ALA A N 1
ATOM 1481 C CA . ALA A 1 189 ? 1.033 -3.188 -18.463 1.00 80.38 189 ALA A CA 1
ATOM 1482 C C . ALA A 1 189 ? 0.917 -1.670 -18.705 1.00 80.38 189 ALA A C 1
ATOM 1484 O O . ALA A 1 189 ? -0.008 -1.230 -19.394 1.00 80.38 189 ALA A O 1
ATOM 1485 N N . GLU A 1 190 ? 1.840 -0.865 -18.163 1.00 82.38 190 GLU A N 1
ATOM 1486 C CA . GLU A 1 190 ? 1.854 0.585 -18.387 1.00 82.38 190 GLU A CA 1
ATOM 1487 C C . GLU A 1 190 ? 2.222 0.921 -19.834 1.00 82.38 190 GLU A C 1
ATOM 1489 O O . GLU A 1 190 ? 1.529 1.730 -20.452 1.00 82.38 190 GLU A O 1
ATOM 1494 N N . ARG A 1 191 ? 3.221 0.244 -20.418 1.00 84.81 191 ARG A N 1
ATOM 1495 C CA . ARG A 1 191 ? 3.534 0.347 -21.851 1.00 84.81 191 ARG A CA 1
ATOM 1496 C C . ARG A 1 191 ? 2.292 0.108 -22.707 1.00 84.81 191 ARG A C 1
ATOM 1498 O O . ARG A 1 191 ? 1.951 0.952 -23.530 1.00 84.81 191 ARG A O 1
ATOM 1505 N N . ASP A 1 192 ? 1.595 -1.009 -22.503 1.00 82.38 192 ASP A N 1
ATOM 1506 C CA . ASP A 1 192 ? 0.414 -1.375 -23.298 1.00 82.38 192 ASP A CA 1
ATOM 1507 C C . ASP A 1 192 ? -0.723 -0.365 -23.157 1.00 82.38 192 ASP A C 1
ATOM 1509 O O . ASP A 1 192 ? -1.470 -0.098 -24.101 1.00 82.38 192 ASP A O 1
ATOM 1513 N N . LYS A 1 193 ? -0.883 0.192 -21.957 1.00 83.94 193 LYS A N 1
ATOM 1514 C CA . LYS A 1 193 ? -1.856 1.244 -21.679 1.00 83.94 193 LYS A CA 1
ATOM 1515 C C . LYS A 1 193 ? -1.495 2.541 -22.404 1.00 83.94 193 LYS A C 1
ATOM 1517 O O . LYS A 1 193 ? -2.384 3.139 -23.003 1.00 83.94 193 LYS A O 1
ATOM 1522 N N . LEU A 1 194 ? -0.231 2.964 -22.367 1.00 85.38 194 LEU A N 1
ATOM 1523 C CA . LEU A 1 194 ? 0.257 4.156 -23.069 1.00 85.38 194 LEU A CA 1
ATOM 1524 C C . LEU A 1 194 ? 0.135 3.994 -24.588 1.00 85.38 194 LEU A C 1
ATOM 1526 O O . LEU A 1 194 ? -0.352 4.897 -25.264 1.00 85.38 194 LEU A O 1
ATOM 1530 N N . GLU A 1 195 ? 0.468 2.815 -25.109 1.00 82.31 195 GLU A N 1
ATOM 1531 C CA . GLU A 1 195 ? 0.334 2.483 -26.529 1.00 82.31 195 GLU A CA 1
ATOM 1532 C C . GLU A 1 195 ? -1.127 2.579 -26.989 1.00 82.31 195 GLU A C 1
ATOM 1534 O O . GLU A 1 195 ? -1.436 3.241 -27.978 1.00 82.31 195 GLU A O 1
ATOM 1539 N N . LYS A 1 196 ? -2.063 2.014 -26.212 1.00 83.69 196 LYS A N 1
ATOM 1540 C CA . LYS A 1 196 ? -3.510 2.137 -26.472 1.00 83.69 196 LYS A CA 1
ATOM 1541 C C . LYS A 1 196 ? -4.017 3.579 -26.427 1.00 83.69 196 LYS A C 1
ATOM 1543 O O . LYS A 1 196 ? -5.043 3.876 -27.029 1.00 83.69 196 LYS A O 1
ATOM 1548 N N . GLN A 1 197 ? -3.330 4.460 -25.704 1.00 87.50 197 GLN A N 1
ATOM 1549 C CA . GLN A 1 197 ? -3.643 5.887 -25.621 1.00 87.50 197 GLN A CA 1
ATOM 1550 C C . GLN A 1 197 ? -2.983 6.710 -26.742 1.00 87.50 197 GLN A C 1
ATOM 1552 O O . GLN A 1 197 ? -3.131 7.930 -26.747 1.00 87.50 197 GLN A O 1
ATOM 1557 N N . GLY A 1 198 ? -2.241 6.084 -27.666 1.00 82.62 198 GLY A N 1
ATOM 1558 C CA . GLY A 1 198 ? -1.467 6.780 -28.701 1.00 82.62 198 GLY A CA 1
ATOM 1559 C C . GLY A 1 198 ? -0.222 7.496 -28.164 1.00 82.62 198 GLY A C 1
ATOM 1560 O O . GLY A 1 198 ? 0.400 8.293 -28.862 1.00 82.62 198 GLY A O 1
ATOM 1561 N N . ARG A 1 199 ? 0.162 7.230 -26.909 1.00 85.00 199 ARG A N 1
ATOM 1562 C CA . ARG A 1 199 ? 1.316 7.828 -26.220 1.00 85.00 199 ARG A CA 1
ATOM 1563 C C . ARG A 1 199 ? 2.582 7.013 -26.496 1.00 85.00 199 ARG A C 1
ATOM 1565 O O . ARG A 1 199 ? 3.264 6.544 -25.586 1.00 85.00 199 ARG A O 1
ATOM 1572 N N . HIS A 1 200 ? 2.884 6.845 -27.778 1.00 82.81 200 HIS A N 1
ATOM 1573 C CA . HIS A 1 200 ? 3.924 5.950 -28.295 1.00 82.81 200 HIS A CA 1
ATOM 1574 C C . HIS A 1 200 ? 5.331 6.254 -27.759 1.00 82.81 200 HIS A C 1
ATOM 1576 O O . HIS A 1 200 ? 6.102 5.344 -27.459 1.00 82.81 200 HIS A O 1
ATOM 1582 N N . TRP A 1 201 ? 5.656 7.538 -27.573 1.00 81.31 201 TRP A N 1
ATOM 1583 C CA . TRP A 1 201 ? 6.930 7.961 -26.986 1.00 81.31 201 TRP A CA 1
ATOM 1584 C C . TRP A 1 201 ? 7.136 7.402 -25.570 1.00 81.31 201 TRP A C 1
ATOM 1586 O O . TRP A 1 201 ? 8.181 6.845 -25.242 1.00 81.31 201 TRP A O 1
ATOM 1596 N N . GLU A 1 202 ? 6.121 7.526 -24.723 1.00 85.81 202 GLU A N 1
ATOM 1597 C CA . GLU A 1 202 ? 6.197 7.106 -23.325 1.00 85.81 202 GLU A CA 1
ATOM 1598 C C . GLU A 1 202 ? 6.111 5.587 -23.201 1.00 85.81 202 GLU A C 1
ATOM 1600 O O . GLU A 1 202 ? 6.838 5.004 -22.399 1.00 85.81 202 GLU A O 1
ATOM 1605 N N . ALA A 1 203 ? 5.303 4.942 -24.051 1.00 85.00 203 ALA A N 1
ATOM 1606 C CA . ALA A 1 203 ? 5.305 3.490 -24.189 1.00 85.00 203 ALA A CA 1
ATOM 1607 C C . ALA A 1 203 ? 6.715 2.976 -24.527 1.00 85.00 203 ALA A C 1
ATOM 1609 O O . ALA A 1 203 ? 7.178 1.987 -23.960 1.00 85.00 203 ALA A O 1
ATOM 1610 N N . PHE A 1 204 ? 7.452 3.687 -25.383 1.00 84.00 204 PHE A N 1
ATOM 1611 C CA . PHE A 1 204 ? 8.820 3.304 -25.700 1.00 84.00 204 PHE A CA 1
ATOM 1612 C C . PHE A 1 204 ? 9.801 3.470 -24.552 1.00 84.00 204 PHE A C 1
ATOM 1614 O O . PHE A 1 204 ? 10.639 2.591 -24.342 1.00 84.00 204 PHE A O 1
ATOM 1621 N N . CYS A 1 205 ? 9.691 4.544 -23.777 1.00 85.31 205 CYS A N 1
ATOM 1622 C CA . CYS A 1 205 ? 10.513 4.698 -22.584 1.00 85.31 205 CYS A CA 1
ATOM 1623 C C . CYS A 1 205 ? 10.250 3.580 -21.557 1.00 85.31 205 CYS A C 1
ATOM 1625 O O . CYS A 1 205 ? 11.212 3.041 -21.004 1.00 85.31 205 CYS A O 1
ATOM 1627 N N . GLU A 1 206 ? 8.989 3.171 -21.363 1.00 86.75 206 GLU A N 1
ATOM 1628 C CA . GLU A 1 206 ? 8.632 2.013 -20.524 1.00 86.75 206 GLU A CA 1
ATOM 1629 C C . GLU A 1 206 ? 9.271 0.711 -21.032 1.00 86.75 206 GLU A C 1
ATOM 1631 O O . GLU A 1 206 ? 9.840 -0.058 -20.250 1.00 86.75 206 GLU A O 1
ATOM 1636 N N . GLU A 1 207 ? 9.285 0.472 -22.346 1.00 85.38 207 GLU A N 1
ATOM 1637 C CA . GLU A 1 207 ? 9.988 -0.698 -22.875 1.00 85.38 207 GLU A CA 1
ATOM 1638 C C . GLU A 1 207 ? 11.509 -0.596 -22.677 1.00 85.38 207 GLU A C 1
ATOM 1640 O O . GLU A 1 207 ? 12.173 -1.577 -22.335 1.00 85.38 207 GLU A O 1
ATOM 1645 N N . MET A 1 208 ? 12.102 0.583 -22.860 1.00 86.06 208 MET A N 1
ATOM 1646 C CA . MET A 1 208 ? 13.540 0.761 -22.650 1.00 86.06 208 MET A CA 1
ATOM 1647 C C . MET A 1 208 ? 13.953 0.440 -21.207 1.00 86.06 208 MET A C 1
ATOM 1649 O O . MET A 1 208 ? 15.034 -0.127 -20.998 1.00 86.06 208 MET A O 1
ATOM 1653 N N . ILE A 1 209 ? 13.088 0.720 -20.225 1.00 88.69 209 ILE A N 1
ATOM 1654 C CA . ILE A 1 209 ? 13.265 0.261 -18.841 1.00 88.69 209 ILE A CA 1
ATOM 1655 C C . ILE A 1 209 ? 13.284 -1.274 -18.797 1.00 88.69 209 ILE A C 1
ATOM 1657 O O . ILE A 1 209 ? 14.250 -1.848 -18.284 1.00 88.69 209 ILE A O 1
ATOM 1661 N N . ARG A 1 210 ? 12.290 -1.953 -19.390 1.00 88.06 210 ARG A N 1
ATOM 1662 C CA . ARG A 1 210 ? 12.218 -3.429 -19.438 1.00 88.06 210 ARG A CA 1
ATOM 1663 C C . ARG A 1 210 ? 13.446 -4.063 -20.078 1.00 88.06 210 ARG A C 1
ATOM 1665 O O . ARG A 1 210 ? 14.069 -4.937 -19.481 1.00 88.06 210 ARG A O 1
ATOM 1672 N N . ARG A 1 211 ? 13.857 -3.581 -21.250 1.00 85.25 211 ARG A N 1
ATOM 1673 C CA . ARG A 1 211 ? 15.019 -4.102 -21.991 1.00 85.25 211 ARG A CA 1
ATOM 1674 C C . ARG A 1 211 ? 16.325 -3.954 -21.218 1.00 85.25 211 ARG A C 1
ATOM 1676 O O . ARG A 1 211 ? 17.216 -4.791 -21.348 1.00 85.25 211 ARG A O 1
ATOM 1683 N N . THR A 1 212 ? 16.447 -2.888 -20.431 1.00 87.62 212 THR A N 1
ATOM 1684 C CA . THR A 1 212 ? 17.666 -2.592 -19.671 1.00 87.62 212 THR A CA 1
ATOM 1685 C C . THR A 1 212 ? 17.701 -3.349 -18.344 1.00 87.62 212 THR A C 1
ATOM 1687 O O . THR A 1 212 ? 18.717 -3.959 -18.000 1.00 87.62 212 THR A O 1
ATOM 1690 N N . TYR A 1 213 ? 16.600 -3.322 -17.595 1.00 89.44 213 TYR A N 1
ATOM 1691 C CA . TYR A 1 213 ? 16.569 -3.723 -16.189 1.00 89.44 213 TYR A CA 1
ATOM 1692 C C . TYR A 1 213 ? 15.782 -4.999 -15.908 1.00 89.44 213 TYR A C 1
ATOM 1694 O O . TYR A 1 213 ? 16.055 -5.625 -14.891 1.00 89.44 213 TYR A O 1
ATOM 1702 N N . TYR A 1 214 ? 14.888 -5.423 -16.803 1.00 86.94 214 TYR A N 1
ATOM 1703 C CA . TYR A 1 214 ? 14.015 -6.597 -16.653 1.00 86.94 214 TYR A CA 1
ATOM 1704 C C . TYR A 1 214 ? 14.141 -7.566 -17.834 1.00 86.94 214 TYR A C 1
ATOM 1706 O O . TYR A 1 214 ? 13.179 -8.223 -18.231 1.00 86.94 214 TYR A O 1
ATOM 1714 N N . ARG A 1 215 ? 15.349 -7.662 -18.403 1.00 84.00 215 ARG A N 1
ATOM 1715 C CA . ARG A 1 215 ? 15.647 -8.455 -19.602 1.00 84.00 215 ARG A CA 1
ATOM 1716 C C . ARG A 1 215 ? 15.170 -9.918 -19.546 1.00 84.00 215 ARG A C 1
ATOM 1718 O O . ARG A 1 215 ? 14.726 -10.391 -20.588 1.00 84.00 215 ARG A O 1
ATOM 1725 N N . PRO A 1 216 ? 15.206 -10.638 -18.405 1.00 82.81 216 PRO A N 1
ATOM 1726 C CA . PRO A 1 216 ? 14.702 -12.012 -18.345 1.00 82.81 216 PRO A CA 1
ATOM 1727 C C . PRO A 1 216 ? 13.205 -12.155 -18.672 1.00 82.81 216 PRO A C 1
ATOM 1729 O O . PRO A 1 216 ? 12.775 -13.239 -19.047 1.00 82.81 216 PRO A O 1
ATOM 1732 N N . PHE A 1 217 ? 12.425 -11.075 -18.560 1.00 76.06 217 PHE A N 1
ATOM 1733 C CA . PHE A 1 217 ? 10.985 -11.019 -18.858 1.00 76.06 217 PHE A CA 1
ATOM 1734 C C . PHE A 1 217 ? 10.672 -10.210 -20.127 1.00 76.06 217 PHE A C 1
ATOM 1736 O O . PHE A 1 217 ? 9.535 -9.783 -20.338 1.00 76.06 217 PHE A O 1
ATOM 1743 N N . PHE A 1 218 ? 11.692 -9.920 -20.935 1.00 73.31 218 PHE A N 1
ATOM 1744 C CA . PHE A 1 218 ? 11.549 -9.245 -22.216 1.00 73.31 218 PHE A CA 1
ATOM 1745 C C . PHE A 1 218 ? 11.559 -10.286 -23.336 1.00 73.31 218 PHE A C 1
ATOM 1747 O O . PHE A 1 218 ? 12.541 -11.015 -23.488 1.00 73.31 218 PHE A O 1
ATOM 1754 N N . ASP A 1 219 ? 10.489 -10.314 -24.127 1.00 68.19 219 ASP A N 1
ATOM 1755 C CA . ASP A 1 219 ? 10.414 -11.093 -25.358 1.00 68.19 219 ASP A CA 1
ATOM 1756 C C . ASP A 1 219 ? 10.770 -10.184 -26.556 1.00 68.19 219 ASP A C 1
ATOM 1758 O O . ASP A 1 219 ? 10.060 -9.206 -26.814 1.00 68.19 219 ASP A O 1
ATOM 1762 N N . PRO A 1 220 ? 11.875 -10.455 -27.280 1.00 64.12 220 PRO A N 1
ATOM 1763 C CA . PRO A 1 220 ? 12.250 -9.699 -28.473 1.00 64.12 220 PRO A CA 1
ATOM 1764 C C . PRO A 1 220 ? 11.187 -9.710 -29.578 1.00 64.12 220 PRO A C 1
ATOM 1766 O O . PRO A 1 220 ? 11.123 -8.751 -30.350 1.00 64.12 220 PRO A O 1
ATOM 1769 N N . ASP A 1 221 ? 10.362 -10.759 -29.644 1.00 60.16 221 ASP A N 1
ATOM 1770 C CA . ASP A 1 221 ? 9.379 -10.965 -30.707 1.00 60.16 221 ASP A CA 1
ATOM 1771 C C . ASP A 1 221 ? 8.047 -10.249 -30.413 1.00 60.16 221 ASP A C 1
ATOM 1773 O O . ASP A 1 221 ? 7.324 -9.878 -31.341 1.00 60.16 221 ASP A O 1
ATOM 1777 N N . GLU A 1 222 ? 7.745 -9.952 -29.139 1.00 60.62 222 GLU A N 1
ATOM 1778 C CA . GLU A 1 222 ? 6.533 -9.219 -28.724 1.00 60.62 222 GLU A CA 1
ATOM 1779 C C . GLU A 1 222 ? 6.487 -7.773 -29.244 1.00 60.62 222 GLU A C 1
ATOM 1781 O O . GLU A 1 222 ? 5.414 -7.168 -29.311 1.00 60.62 222 GLU A O 1
ATOM 1786 N N . TRP A 1 223 ? 7.635 -7.193 -29.603 1.00 60.69 223 TRP A N 1
ATOM 1787 C CA . TRP A 1 223 ? 7.728 -5.773 -29.945 1.00 60.69 223 TRP A CA 1
ATOM 1788 C C . TRP A 1 223 ? 8.600 -5.492 -31.173 1.00 60.69 223 TRP A C 1
ATOM 1790 O O . TRP A 1 223 ? 9.301 -4.482 -31.261 1.00 60.69 223 TRP A O 1
ATOM 1800 N N . ALA A 1 224 ? 8.498 -6.361 -32.180 1.00 53.03 224 ALA A N 1
ATOM 1801 C CA . ALA A 1 224 ? 9.176 -6.217 -33.472 1.00 53.03 224 ALA A CA 1
ATOM 1802 C C . ALA A 1 224 ? 8.795 -4.937 -34.267 1.00 53.03 224 ALA A C 1
ATOM 1804 O O . ALA A 1 224 ? 9.417 -4.633 -35.284 1.00 53.03 224 ALA A O 1
ATOM 1805 N N . GLY A 1 225 ? 7.789 -4.166 -33.829 1.00 55.22 225 GLY A N 1
ATOM 1806 C CA . GLY A 1 225 ? 7.260 -3.002 -34.556 1.00 55.22 225 GLY A CA 1
ATOM 1807 C C . GLY A 1 225 ? 7.938 -1.651 -34.281 1.00 55.22 225 GLY A C 1
ATOM 1808 O O . GLY A 1 225 ? 7.884 -0.771 -35.147 1.00 55.22 225 GLY A O 1
ATOM 1809 N N . TRP A 1 226 ? 8.584 -1.474 -33.122 1.00 61.56 226 TRP A N 1
ATOM 1810 C CA . TRP A 1 226 ? 9.112 -0.184 -32.645 1.00 61.56 226 TRP A CA 1
ATOM 1811 C C . TRP A 1 226 ? 10.629 -0.249 -32.417 1.00 61.56 226 TRP A C 1
ATOM 1813 O O . TRP A 1 226 ? 11.135 -0.264 -31.295 1.00 61.56 226 TRP A O 1
ATOM 1823 N N . THR A 1 227 ? 11.397 -0.316 -33.506 1.00 62.22 227 THR A N 1
ATOM 1824 C CA . THR A 1 227 ? 12.864 -0.303 -33.428 1.00 62.22 227 THR A CA 1
ATOM 1825 C C . THR A 1 227 ? 13.387 1.077 -33.006 1.00 62.22 227 THR A C 1
ATOM 1827 O O . THR A 1 227 ? 12.785 2.111 -33.291 1.00 62.22 227 THR A O 1
ATOM 1830 N N . ALA A 1 228 ? 14.566 1.120 -32.370 1.00 59.81 228 ALA A N 1
ATOM 1831 C CA . ALA A 1 228 ? 15.243 2.379 -32.016 1.00 59.81 228 ALA A CA 1
ATOM 1832 C C . ALA A 1 228 ? 15.544 3.268 -33.243 1.00 59.81 228 ALA A C 1
ATOM 1834 O O . ALA A 1 228 ? 15.767 4.470 -33.112 1.00 59.81 228 ALA A O 1
ATOM 1835 N N . GLU A 1 229 ? 15.579 2.665 -34.430 1.00 62.25 229 GLU A N 1
ATOM 1836 C CA . GLU A 1 229 ? 15.749 3.330 -35.719 1.00 62.25 229 GLU A CA 1
ATOM 1837 C C . GLU A 1 229 ? 14.442 3.969 -36.205 1.00 62.25 229 GLU A C 1
ATOM 1839 O O . GLU A 1 229 ? 14.437 5.139 -36.581 1.00 62.25 229 GLU A O 1
ATOM 1844 N N . ARG A 1 230 ? 13.313 3.253 -36.097 1.00 65.25 230 ARG A N 1
ATOM 1845 C CA . ARG A 1 230 ? 11.982 3.803 -36.378 1.00 65.25 230 ARG A CA 1
ATOM 1846 C C . ARG A 1 230 ? 11.625 4.936 -35.422 1.00 65.25 230 ARG A C 1
ATOM 1848 O O . ARG A 1 230 ? 11.135 5.960 -35.881 1.00 65.25 230 ARG A O 1
ATOM 1855 N N . MET A 1 231 ? 11.958 4.806 -34.137 1.00 64.50 231 MET A N 1
ATOM 1856 C CA . MET A 1 231 ? 11.792 5.908 -33.191 1.00 64.50 231 MET A CA 1
ATOM 1857 C C . MET A 1 231 ? 12.657 7.100 -33.578 1.00 64.50 231 MET A C 1
ATOM 1859 O O . MET A 1 231 ? 12.111 8.175 -33.791 1.00 64.50 231 MET A O 1
ATOM 1863 N N . ARG A 1 232 ? 13.974 6.947 -33.778 1.00 64.31 232 ARG A N 1
ATOM 1864 C CA . ARG A 1 232 ? 14.823 8.067 -34.239 1.00 64.31 232 ARG A CA 1
ATOM 1865 C C . ARG A 1 232 ? 14.277 8.766 -35.486 1.00 64.31 232 ARG A C 1
ATOM 1867 O O . ARG A 1 232 ? 14.370 9.983 -35.592 1.00 64.31 232 ARG A O 1
ATOM 1874 N N . LYS A 1 233 ? 13.655 8.008 -36.389 1.00 66.56 233 LYS A N 1
ATOM 1875 C CA . LYS A 1 233 ? 13.010 8.534 -37.592 1.00 66.56 233 LYS A CA 1
ATOM 1876 C C . LYS A 1 233 ? 11.694 9.273 -37.321 1.00 66.56 233 LYS A C 1
ATOM 1878 O O . LYS A 1 233 ? 11.466 10.307 -37.935 1.00 66.56 233 LYS A O 1
ATOM 1883 N N . GLU A 1 234 ? 10.826 8.749 -36.459 1.00 67.12 234 GLU A N 1
ATOM 1884 C CA . GLU A 1 234 ? 9.484 9.309 -36.244 1.00 67.12 234 GLU A CA 1
ATOM 1885 C C . GLU A 1 234 ? 9.491 10.559 -35.351 1.00 67.12 234 GLU A C 1
ATOM 1887 O O . GLU A 1 234 ? 8.638 11.425 -35.523 1.00 67.12 234 GLU A O 1
ATOM 1892 N N . PHE A 1 235 ? 10.446 10.695 -34.429 1.00 63.75 235 PHE A N 1
ATOM 1893 C CA . PHE A 1 235 ? 10.464 11.846 -33.523 1.00 63.75 235 PHE A CA 1
ATOM 1894 C C . PHE A 1 235 ? 11.864 12.352 -33.059 1.00 63.75 235 PHE A C 1
ATOM 1896 O O . PHE A 1 235 ? 11.968 13.163 -32.138 1.00 63.75 235 PHE A O 1
ATOM 1903 N N . GLY A 1 236 ? 12.939 11.993 -33.781 1.00 66.50 236 GLY A N 1
ATOM 1904 C CA . GLY A 1 236 ? 14.227 12.718 -33.775 1.00 66.50 236 GLY A CA 1
ATOM 1905 C C . GLY A 1 236 ? 15.298 12.251 -32.773 1.00 66.50 236 GLY A C 1
ATOM 1906 O O . GLY A 1 236 ? 15.351 11.085 -32.384 1.00 66.50 236 GLY A O 1
ATOM 1907 N N . ASP A 1 237 ? 16.205 13.160 -32.386 1.00 60.12 237 ASP A N 1
ATOM 1908 C CA . ASP A 1 237 ? 17.133 12.973 -31.259 1.00 60.12 237 ASP A CA 1
ATOM 1909 C C . ASP A 1 237 ? 16.374 13.252 -29.963 1.00 60.12 237 ASP A C 1
ATOM 1911 O O . ASP A 1 237 ? 16.201 14.395 -29.535 1.00 60.12 237 ASP A O 1
ATOM 1915 N N . TYR A 1 238 ? 15.852 12.201 -29.352 1.00 61.22 238 TYR A N 1
ATOM 1916 C CA . TYR A 1 238 ? 15.001 12.375 -28.191 1.00 61.22 238 TYR A CA 1
ATOM 1917 C C . TYR A 1 238 ? 15.767 12.488 -26.898 1.00 61.22 238 TYR A C 1
ATOM 1919 O O . TYR A 1 238 ? 16.598 11.647 -26.544 1.00 61.22 238 TYR A O 1
ATOM 1927 N N . ASP A 1 239 ? 15.327 13.450 -26.106 1.00 66.50 239 ASP A N 1
ATOM 1928 C CA . ASP A 1 239 ? 15.726 13.581 -24.726 1.00 66.50 239 ASP A CA 1
ATOM 1929 C C . ASP A 1 239 ? 14.878 12.671 -23.816 1.00 66.50 239 ASP A C 1
ATOM 1931 O O . ASP A 1 239 ? 13.936 13.108 -23.149 1.00 66.50 239 ASP A O 1
ATOM 1935 N N . VAL A 1 240 ? 15.232 11.381 -23.763 1.00 69.06 240 VAL A N 1
ATOM 1936 C CA . VAL A 1 240 ? 14.672 10.417 -22.791 1.00 69.06 240 VAL A CA 1
ATOM 1937 C C . VAL A 1 240 ? 14.859 10.864 -21.339 1.00 69.06 240 VAL A C 1
ATOM 1939 O O . VAL A 1 240 ? 14.147 10.371 -20.469 1.00 69.06 240 VAL A O 1
ATOM 1942 N N . SER A 1 241 ? 15.762 11.812 -21.043 1.00 65.50 241 SER A N 1
ATOM 1943 C CA . SER A 1 241 ? 15.988 12.283 -19.669 1.00 65.50 241 SER A CA 1
ATOM 1944 C C . SER A 1 241 ? 14.782 13.016 -19.072 1.00 65.50 241 SER A C 1
ATOM 1946 O O . SER A 1 241 ? 14.669 13.112 -17.850 1.00 65.50 241 SER A O 1
ATOM 1948 N N . ARG A 1 242 ? 13.846 13.475 -19.916 1.00 71.00 242 ARG A N 1
ATOM 1949 C CA . ARG A 1 242 ? 12.595 14.121 -19.491 1.00 71.00 242 ARG A CA 1
ATOM 1950 C C . ARG A 1 242 ? 11.488 13.138 -19.130 1.00 71.00 242 ARG A C 1
ATOM 1952 O O . ARG A 1 242 ? 10.513 13.542 -18.500 1.00 71.00 242 ARG A O 1
ATOM 1959 N N . PHE A 1 243 ? 11.610 11.872 -19.528 1.00 81.00 243 PHE A N 1
ATOM 1960 C CA . PHE A 1 243 ? 10.614 10.864 -19.199 1.00 81.00 243 PHE A CA 1
ATOM 1961 C C . PHE A 1 243 ? 10.698 10.491 -17.720 1.00 81.00 243 PHE A C 1
ATOM 1963 O O . PHE A 1 243 ? 11.777 10.203 -17.198 1.00 81.00 243 PHE A O 1
ATOM 1970 N N . VAL A 1 244 ? 9.545 10.465 -17.056 1.00 80.00 244 VAL A N 1
ATOM 1971 C CA . VAL A 1 244 ? 9.411 9.943 -15.699 1.00 80.00 244 VAL A CA 1
ATOM 1972 C C . VAL A 1 244 ? 8.306 8.897 -15.712 1.00 80.00 244 VAL A C 1
ATOM 1974 O O . VAL A 1 244 ? 7.145 9.231 -15.936 1.00 80.00 244 VAL A O 1
ATOM 1977 N N . SER A 1 245 ? 8.665 7.640 -15.462 1.00 78.06 245 SER A N 1
ATOM 1978 C CA . SER A 1 245 ? 7.691 6.573 -15.252 1.00 78.06 245 SER A CA 1
ATOM 1979 C C . SER A 1 245 ? 6.978 6.811 -13.927 1.00 78.06 245 SER A C 1
ATOM 1981 O O . SER A 1 245 ? 7.600 6.795 -12.858 1.00 78.06 245 SER A O 1
ATOM 1983 N N . TYR A 1 246 ? 5.666 7.043 -13.999 1.00 66.50 246 TYR A N 1
ATOM 1984 C CA . TYR A 1 246 ? 4.838 7.323 -12.829 1.00 66.50 246 TYR A CA 1
ATOM 1985 C C . TYR A 1 246 ? 4.148 6.088 -12.243 1.00 66.50 246 TYR A C 1
ATOM 1987 O O . TYR A 1 246 ? 3.309 6.203 -11.349 1.00 66.50 246 TYR A O 1
ATOM 1995 N N . HIS A 1 247 ? 4.462 4.885 -12.718 1.00 62.47 247 HIS A N 1
ATOM 1996 C CA . HIS A 1 247 ? 3.705 3.713 -12.291 1.00 62.47 247 HIS A CA 1
ATOM 1997 C C . HIS A 1 247 ? 3.878 3.418 -10.789 1.00 62.47 247 HIS A C 1
ATOM 1999 O O . HIS A 1 247 ? 2.917 3.099 -10.092 1.00 62.47 247 HIS A O 1
ATOM 2005 N N . TYR A 1 248 ? 5.079 3.641 -10.255 1.00 60.03 248 TYR A N 1
ATOM 2006 C CA . TYR A 1 248 ? 5.333 3.590 -8.816 1.00 60.03 248 TYR A CA 1
ATOM 2007 C C . TYR A 1 248 ? 5.295 4.969 -8.129 1.00 60.03 248 TYR A C 1
ATOM 2009 O O . TYR A 1 248 ? 5.719 5.114 -6.985 1.00 60.03 248 TYR A O 1
ATOM 2017 N N . ASP A 1 249 ? 4.760 5.996 -8.790 1.00 47.44 249 ASP A N 1
ATOM 2018 C CA . ASP A 1 249 ? 4.713 7.368 -8.267 1.00 47.44 249 ASP A CA 1
ATOM 2019 C C . ASP A 1 249 ? 3.797 7.482 -7.042 1.00 47.44 249 ASP A C 1
ATOM 2021 O O . ASP A 1 249 ? 4.093 8.213 -6.115 1.00 47.44 249 ASP A O 1
ATOM 2025 N N . LEU A 1 250 ? 2.719 6.704 -6.943 1.00 43.41 250 LEU A N 1
ATOM 2026 C CA . LEU A 1 250 ? 1.897 6.679 -5.720 1.00 43.41 250 LEU A CA 1
ATOM 2027 C C . LEU A 1 250 ? 2.558 5.918 -4.561 1.00 43.41 250 LEU A C 1
ATOM 2029 O O . LEU A 1 250 ? 2.259 6.192 -3.401 1.00 43.41 250 LEU A O 1
ATOM 2033 N N . VAL A 1 251 ? 3.453 4.977 -4.874 1.00 51.28 251 VAL A N 1
ATOM 2034 C CA . VAL A 1 251 ? 4.199 4.185 -3.886 1.00 51.28 251 VAL A CA 1
ATOM 2035 C C . VAL A 1 251 ? 5.423 4.966 -3.392 1.00 51.28 251 VAL A C 1
ATOM 2037 O O . VAL A 1 251 ? 5.740 4.902 -2.212 1.00 51.28 251 VAL A O 1
ATOM 2040 N N . PHE A 1 252 ? 6.081 5.753 -4.253 1.00 51.47 252 PHE A N 1
ATOM 2041 C CA . PHE A 1 252 ? 7.366 6.404 -3.950 1.00 51.47 252 PHE A CA 1
ATOM 2042 C C . PHE A 1 252 ? 7.381 7.938 -4.069 1.00 51.47 252 PHE A C 1
ATOM 2044 O O . PHE A 1 252 ? 8.343 8.572 -3.621 1.00 51.47 252 PHE A O 1
ATOM 2051 N N . ARG A 1 253 ? 6.353 8.579 -4.641 1.00 46.50 253 ARG A N 1
ATOM 2052 C CA . ARG A 1 253 ? 6.264 10.041 -4.769 1.00 46.50 253 ARG A CA 1
ATOM 2053 C C . ARG A 1 253 ? 5.324 10.618 -3.722 1.00 46.50 253 ARG A C 1
ATOM 2055 O O . ARG A 1 253 ? 4.122 10.385 -3.685 1.00 46.50 253 ARG A O 1
ATOM 2062 N N . GLY A 1 254 ? 5.907 11.489 -2.913 1.00 42.50 254 GLY A N 1
ATOM 2063 C CA . GLY A 1 254 ? 5.176 12.610 -2.335 1.00 42.50 254 GLY A CA 1
ATOM 2064 C C . GLY A 1 254 ? 5.562 12.919 -0.908 1.00 42.50 254 GLY A C 1
ATOM 2065 O O . GLY A 1 254 ? 5.522 14.076 -0.512 1.00 42.50 254 GLY A O 1
ATOM 2066 N N . TRP A 1 255 ? 5.975 11.924 -0.133 1.00 47.09 255 TRP A N 1
ATOM 2067 C CA . TRP A 1 255 ? 6.365 12.168 1.242 1.00 47.09 255 TRP A CA 1
ATOM 2068 C C . TRP A 1 255 ? 7.853 11.854 1.362 1.00 47.09 255 TRP A C 1
ATOM 2070 O O . TRP A 1 255 ? 8.247 10.708 1.563 1.00 47.09 255 TRP A O 1
ATOM 2080 N N . ARG A 1 256 ? 8.723 12.881 1.243 1.00 55.16 256 ARG A N 1
ATOM 2081 C CA . ARG A 1 256 ? 10.099 12.727 1.774 1.00 55.16 256 ARG A CA 1
ATOM 2082 C C . ARG A 1 256 ? 9.940 12.176 3.191 1.00 55.16 256 ARG A C 1
ATOM 2084 O O . ARG A 1 256 ? 9.002 12.604 3.855 1.00 55.16 256 ARG A O 1
ATOM 2091 N N . ARG A 1 257 ? 10.833 11.301 3.669 1.00 56.66 257 ARG A N 1
ATOM 2092 C CA . ARG A 1 257 ? 10.769 10.727 5.036 1.00 56.66 257 ARG A CA 1
ATOM 2093 C C . ARG A 1 257 ? 10.317 11.755 6.088 1.00 56.66 257 ARG A C 1
ATOM 2095 O O . ARG A 1 257 ? 9.457 11.474 6.910 1.00 56.66 257 ARG A O 1
ATOM 2102 N N . TRP A 1 258 ? 10.809 12.986 5.956 1.00 56.62 258 TRP A N 1
ATOM 2103 C CA . TRP A 1 258 ? 10.436 14.153 6.753 1.00 56.62 258 TRP A CA 1
ATOM 2104 C C . TRP A 1 258 ? 8.970 14.601 6.690 1.00 56.62 258 TRP A C 1
ATOM 2106 O O . TRP A 1 258 ? 8.453 14.979 7.723 1.00 56.62 258 TRP 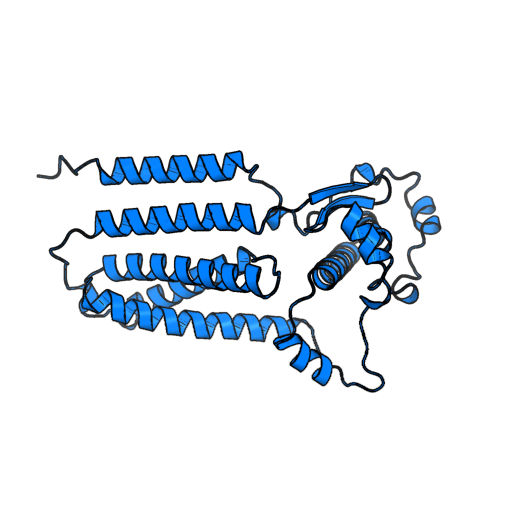A O 1
ATOM 2116 N N . HIS A 1 259 ? 8.279 14.551 5.550 1.00 63.41 259 HIS A N 1
ATOM 2117 C CA . HIS A 1 259 ? 6.848 14.877 5.458 1.00 63.41 259 HIS A CA 1
ATOM 2118 C C . HIS A 1 259 ? 5.987 13.807 6.134 1.00 63.41 259 HIS A C 1
ATOM 2120 O O . HIS A 1 259 ? 5.040 14.163 6.825 1.00 63.41 259 HIS A O 1
ATOM 2126 N N . VAL A 1 260 ? 6.358 12.520 6.014 1.00 65.75 260 VAL A N 1
ATOM 2127 C CA . VAL A 1 260 ? 5.698 11.431 6.763 1.00 65.75 260 VAL A CA 1
ATOM 2128 C C . VAL A 1 260 ? 5.853 11.620 8.251 1.00 65.75 260 VAL A C 1
ATOM 2130 O O . VAL A 1 260 ? 4.867 11.628 8.982 1.00 65.75 260 VAL A O 1
ATOM 2133 N N . LEU A 1 261 ? 7.090 11.826 8.685 1.00 66.25 261 LEU A N 1
ATOM 2134 C CA . LEU A 1 261 ? 7.395 12.015 10.090 1.00 66.25 261 LEU A CA 1
ATOM 2135 C C . LEU A 1 261 ? 6.773 13.308 10.626 1.00 66.25 261 LEU A C 1
ATOM 2137 O O . LEU A 1 261 ? 6.206 13.285 11.709 1.00 66.25 261 LEU A O 1
ATOM 2141 N N . ALA A 1 262 ? 6.799 14.407 9.866 1.00 70.00 262 ALA A N 1
ATOM 2142 C CA . ALA A 1 262 ? 6.207 15.680 10.268 1.00 70.00 262 ALA A CA 1
ATOM 2143 C C . ALA A 1 262 ? 4.682 15.605 10.349 1.00 70.00 262 ALA A C 1
ATOM 2145 O O . ALA A 1 262 ? 4.112 16.067 11.330 1.00 70.00 262 ALA A O 1
ATOM 2146 N N . ALA A 1 263 ? 4.008 14.998 9.371 1.00 72.56 263 ALA A N 1
ATOM 2147 C CA . ALA A 1 263 ? 2.560 14.842 9.419 1.00 72.56 263 ALA A CA 1
ATOM 2148 C C . ALA A 1 263 ? 2.135 13.897 10.549 1.00 72.56 263 ALA A C 1
ATOM 2150 O O . ALA A 1 263 ? 1.218 14.230 11.295 1.00 72.56 263 ALA A O 1
ATOM 2151 N N . ALA A 1 264 ? 2.830 12.769 10.737 1.00 72.25 264 ALA A N 1
ATOM 2152 C CA . ALA A 1 264 ? 2.579 11.875 11.865 1.00 72.25 264 ALA A CA 1
ATOM 2153 C C . ALA A 1 264 ? 2.798 12.591 13.206 1.00 72.25 264 ALA A C 1
ATOM 2155 O O . ALA A 1 264 ? 1.961 12.496 14.097 1.00 72.25 264 ALA A O 1
ATOM 2156 N N . PHE A 1 265 ? 3.874 13.372 13.330 1.00 76.19 265 PHE A N 1
ATOM 2157 C CA . PHE A 1 265 ? 4.179 14.162 14.520 1.00 76.19 265 PHE A CA 1
ATOM 2158 C C . PHE A 1 265 ? 3.123 15.239 14.795 1.00 76.19 265 PHE A C 1
ATOM 2160 O O . PHE A 1 265 ? 2.643 15.344 15.920 1.00 76.19 265 PHE A O 1
ATOM 2167 N N . VAL A 1 266 ? 2.698 15.991 13.775 1.00 79.00 266 VAL A N 1
ATOM 2168 C CA . VAL A 1 266 ? 1.633 16.999 13.891 1.00 79.00 266 VAL A CA 1
ATOM 2169 C C . VAL A 1 266 ? 0.312 16.348 14.289 1.00 79.00 266 VAL A C 1
ATOM 2171 O O . VAL A 1 266 ? -0.353 16.843 15.193 1.00 79.00 266 VAL A O 1
ATOM 2174 N N . ILE A 1 267 ? -0.054 15.218 13.679 1.00 77.75 267 ILE A N 1
ATOM 2175 C CA . ILE A 1 267 ? -1.267 14.480 14.045 1.00 77.75 267 ILE A CA 1
ATOM 2176 C C . ILE A 1 267 ? -1.171 13.990 15.494 1.00 77.75 267 ILE A C 1
ATOM 2178 O O . ILE A 1 267 ? -2.116 14.183 16.252 1.00 77.75 267 ILE A O 1
ATOM 2182 N N . CYS A 1 268 ? -0.033 13.439 15.923 1.00 75.19 268 CYS A N 1
ATOM 2183 C CA . CYS A 1 268 ? 0.181 13.036 17.314 1.00 75.19 268 CYS A CA 1
ATOM 2184 C C . CYS A 1 268 ? 0.083 14.220 18.288 1.00 75.19 268 CYS A C 1
ATOM 2186 O O . CYS A 1 268 ? -0.529 14.072 19.342 1.00 75.19 268 CYS A O 1
ATOM 2188 N N . ILE A 1 269 ? 0.611 15.398 17.936 1.00 76.25 269 ILE A N 1
ATOM 2189 C CA . ILE A 1 269 ? 0.453 16.622 18.736 1.00 76.25 269 ILE A CA 1
ATOM 2190 C C . ILE A 1 269 ? -1.015 17.033 18.808 1.00 76.25 269 ILE A C 1
ATOM 2192 O O . ILE A 1 269 ? -1.504 17.321 19.894 1.00 76.25 269 ILE A O 1
ATOM 2196 N N . VAL A 1 270 ? -1.740 17.040 17.688 1.00 75.94 270 VAL A N 1
ATOM 2197 C CA . VAL A 1 270 ? -3.169 17.384 17.671 1.00 75.94 270 VAL A CA 1
ATOM 2198 C C . VAL A 1 270 ? -3.965 16.401 18.529 1.00 75.94 270 VAL A C 1
ATOM 2200 O O . VAL A 1 270 ? -4.777 16.829 19.342 1.00 75.94 270 VAL A O 1
ATOM 2203 N N . LEU A 1 271 ? -3.694 15.098 18.424 1.00 71.62 271 LEU A N 1
ATOM 2204 C CA . LEU A 1 271 ? -4.327 14.070 19.255 1.00 71.62 271 LEU A CA 1
ATOM 2205 C C . LEU A 1 271 ? -3.990 14.249 20.741 1.00 71.62 271 LEU A C 1
ATOM 2207 O O . LEU A 1 271 ? -4.874 14.113 21.583 1.00 71.62 271 LEU A O 1
ATOM 2211 N N . PHE A 1 272 ? -2.742 14.595 21.065 1.00 72.56 272 PHE A N 1
ATOM 2212 C CA . PHE A 1 272 ? -2.294 14.876 22.428 1.00 72.56 272 PHE A CA 1
ATOM 2213 C C . PHE A 1 272 ? -2.976 16.123 23.004 1.00 72.56 272 PHE A C 1
ATOM 2215 O O . PHE A 1 272 ? -3.529 16.070 24.099 1.00 72.56 272 PHE A O 1
ATOM 2222 N N . VAL A 1 273 ? -3.033 17.220 22.245 1.00 70.44 273 VAL A N 1
ATOM 2223 C CA . VAL A 1 273 ? -3.717 18.462 22.636 1.00 70.44 273 VAL A CA 1
ATOM 2224 C C . VAL A 1 273 ? -5.220 18.223 22.797 1.00 70.44 273 VAL A C 1
ATOM 2226 O O . VAL A 1 273 ? -5.790 18.592 23.819 1.00 70.44 273 VAL A O 1
ATOM 2229 N N . CYS A 1 274 ? -5.873 17.539 21.854 1.00 67.69 274 CYS A N 1
ATOM 2230 C CA . CYS A 1 274 ? -7.291 17.185 21.958 1.00 67.69 274 CYS A CA 1
ATOM 2231 C C . CYS A 1 274 ? -7.593 16.182 23.086 1.00 67.69 274 CYS A C 1
ATOM 2233 O O . CYS A 1 274 ? -8.729 16.135 23.557 1.00 67.69 274 CYS A O 1
ATOM 2235 N N . GLY A 1 275 ? -6.609 15.381 23.504 1.00 60.50 275 GLY A N 1
ATOM 2236 C CA . GLY A 1 275 ? -6.712 14.463 24.639 1.00 60.50 275 GLY A CA 1
ATOM 2237 C C . GLY A 1 275 ? -6.488 15.118 25.995 1.00 60.50 275 GLY A C 1
ATOM 2238 O O . GLY A 1 275 ? -7.073 14.675 26.980 1.00 60.50 275 GLY A O 1
ATOM 2239 N N . ILE A 1 276 ? -5.671 16.172 26.043 1.00 52.94 276 ILE A N 1
ATOM 2240 C CA . ILE A 1 276 ? -5.356 16.900 27.273 1.00 52.94 276 ILE A CA 1
ATOM 2241 C C . ILE A 1 276 ? -6.362 17.991 27.562 1.00 52.94 276 ILE A C 1
ATOM 2243 O O . ILE A 1 276 ? -6.643 18.191 28.735 1.00 52.94 276 ILE A O 1
ATOM 2247 N N . VAL A 1 277 ? -6.897 18.683 26.548 1.00 45.44 277 VAL A N 1
ATOM 2248 C CA . VAL A 1 277 ? -7.911 19.721 26.761 1.00 45.44 277 VAL A CA 1
ATOM 2249 C C . VAL A 1 277 ? -9.143 19.032 27.345 1.00 45.44 277 VAL A C 1
ATOM 2251 O O . VAL A 1 277 ? -9.916 18.410 26.603 1.00 45.44 277 VAL A O 1
ATOM 2254 N N . PRO A 1 278 ? -9.373 19.122 28.669 1.00 46.00 278 PRO A N 1
ATOM 2255 C CA . PRO A 1 278 ? -10.638 18.684 29.204 1.00 46.00 278 PRO A CA 1
ATOM 2256 C C . PRO A 1 278 ? -11.653 19.620 28.551 1.00 46.00 278 PRO A C 1
ATOM 2258 O O . PRO A 1 278 ? -11.361 20.798 28.326 1.00 46.00 278 PRO A O 1
ATOM 2261 N N . LYS A 1 279 ? -12.852 19.134 28.236 1.00 50.41 279 LYS 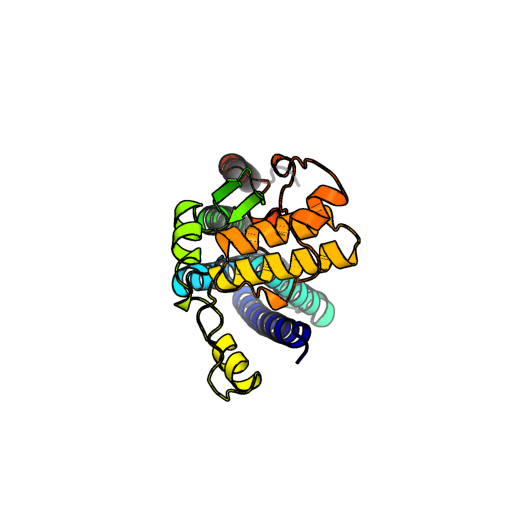A N 1
ATOM 2262 C CA . LYS A 1 279 ? -13.961 20.048 27.950 1.00 50.41 279 LYS A CA 1
ATOM 2263 C C . LYS A 1 279 ? -14.292 20.804 29.243 1.00 50.41 279 LYS A C 1
ATOM 2265 O O . LYS A 1 279 ? -15.290 20.518 29.888 1.00 50.41 279 LYS A O 1
ATOM 2270 N N . TRP A 1 280 ? -13.444 21.748 29.640 1.00 43.81 280 TRP A N 1
ATOM 2271 C CA . TRP A 1 280 ? -13.884 22.905 30.384 1.00 43.81 280 TRP A CA 1
ATOM 2272 C C . TRP A 1 280 ? -14.878 23.594 29.464 1.00 43.81 280 TRP A C 1
ATOM 2274 O O . TRP A 1 280 ? -14.561 23.897 28.318 1.00 43.81 280 TRP A O 1
ATOM 2284 N N . GLN A 1 281 ? -16.091 23.772 29.972 1.00 46.09 281 GLN A N 1
ATOM 2285 C CA . GLN A 1 281 ? -17.242 24.337 29.275 1.00 46.09 281 GLN A CA 1
ATOM 2286 C C . GLN A 1 281 ? -17.990 23.351 28.367 1.00 46.09 281 GLN A C 1
ATOM 2288 O O . GLN A 1 281 ? -17.833 23.288 27.148 1.00 46.09 281 GLN A O 1
ATOM 2293 N N . ARG A 1 282 ? -18.922 22.635 28.990 1.00 38.25 282 ARG A N 1
ATOM 2294 C CA . ARG A 1 282 ? -20.352 22.840 28.727 1.00 38.25 282 ARG A CA 1
ATOM 2295 C C . ARG A 1 282 ? -21.086 22.524 30.031 1.00 38.25 282 ARG A C 1
ATOM 2297 O O . ARG A 1 282 ? -20.887 21.436 30.562 1.00 38.25 282 ARG A O 1
ATOM 2304 N N . GLY A 1 283 ? -21.758 23.547 30.565 1.00 37.84 283 GLY A N 1
ATOM 2305 C CA . GLY A 1 283 ? -22.477 23.521 31.842 1.00 37.84 283 GLY A CA 1
ATOM 2306 C C . GLY A 1 283 ? -23.643 22.551 31.877 1.00 37.84 283 GLY A C 1
ATOM 2307 O O . GLY A 1 283 ? -23.996 22.001 30.808 1.00 37.84 283 GLY A O 1
#

Foldseek 3Di:
DDPVVLVVVVLVCLLVVLLVVLVVQLVVLLVPDFAPVSLLLSLLVQLVVLLVVLVCLCVPLVDLSDVVSSVSSSVSSNVSSVCCCPPVVDVSNVDDDPDDCLVVSLVSVLVSLVSVLVSLVPRLAWDWDADQQQATETANDDPVRLQVVLPPLVPADPDPVPDDPVVVVVCVVPHRDDRLVVLLVLLVVVLVVCVVVVVNVLSVSSVSCCVRRVNSHDDPVVPPPDDPVVVCVPPNDDRSNPHYDCSSCVSHPDADSCNSVVVSVVSSVVSVVVSPPDPPDDD

Radius of gyration: 24.06 Å; chains: 1; bounding box: 52×53×69 Å

Sequence (283 aa):
MNPARGVRIIEFVHLFQFTLITLVVLKAVSTSIKGPSSYMVSFLVMWLVGLGDEAVQGYIARRVGEIRDVRTDAIVAALALIVVWLVFSPRSLSARSTIDHRPLILALTGLVVIGTAAFILSFHIGYRIEDKRCGVFYSLYSKKELLNRSKDMRLGPRLPPGGSLASARIRGFWAPEDFYETEASRHLAERDKLEKQGRHWEAFCEEMIRRTYYRPFFDPDEWAGWTAERMRKEFGDYDVSRFVSYHYDLVFRGWRRWHVLAAAFVICIVLFVCGIVPKWQRG

Secondary structure (DSSP, 8-state):
--THHHHHHHHHHHHHHHHHHHHHHHHHHHHH--THHHHHHHHHHHHHHHHHHHHHHHHHTT----HHHHHHHHHHHHHHHHHIIIII--TTTTS--SS--HHHHHHHHHHHHHHHHHHHHHHS-PEEEEETTTEEEEESS-HHHHHHHTT-GGGS----TT--HHHHHHHHTTSPP-HHHHHHHHHHHHHHHHHHTT-HHHHHHHHHHHHHH-GGG--SSTTTT--HHHHHHHH-S--GGG-B--TTHHHHSS--HHHHHHHHHHHHHHHHHHHHS------

pLDDT: mean 73.68, std 16.08, range [32.06, 95.62]